Protein AF-0000000085051363 (afdb_homodimer)

pLDDT: mean 81.23, std 21.58, range [27.39, 98.44]

Sequence (270 aa):
MELPMKCKVQLIGRLGADPEITTLPNSAQVANLSVATEEYWKDKQGQAQRRTTWHRVKFWSEGTIGFIQRNMAKGQLVEIEGAFRYEEYTDREGVKNKVPVINGTNIMPLSFNDGQPSEQGASGGAGNDHDDIPFMELPMKCKVQLIGRLGADPEITTLPNSAQVANLSVATEEYWKDKQGQAQRRTTWHRVKFWSEGTIGFIQRNMAKGQLVEIEGAFRYEEYTDREGVKNKVPVINGTNIMPLSFNDGQPSEQGASGGAGNDHDDIPF

Structure (mmCIF, N/CA/C/O backbone):
data_AF-0000000085051363-model_v1
#
loop_
_entity.id
_entity.type
_entity.pdbx_description
1 polymer 'Single-stranded DNA-binding protein'
#
loop_
_atom_site.group_PDB
_atom_site.id
_atom_site.type_symbol
_atom_site.label_atom_id
_atom_site.label_alt_id
_atom_site.label_comp_id
_atom_site.label_asym_id
_atom_site.label_entity_id
_atom_site.label_seq_id
_atom_site.pdbx_PDB_ins_code
_atom_site.Cartn_x
_atom_site.Cartn_y
_atom_site.Cartn_z
_atom_site.occupancy
_atom_site.B_iso_or_equiv
_atom_site.auth_seq_id
_atom_site.auth_comp_id
_atom_site.auth_asym_id
_atom_site.auth_atom_id
_atom_site.pdbx_PDB_model_num
ATOM 1 N N . MET A 1 1 ? 13.57 -1.882 -23.875 1 44.91 1 MET A N 1
ATOM 2 C CA . MET A 1 1 ? 13.672 -1.06 -22.672 1 44.91 1 MET A CA 1
ATOM 3 C C . MET A 1 1 ? 12.773 -1.597 -21.562 1 44.91 1 MET A C 1
ATOM 5 O O . MET A 1 1 ? 11.625 -1.969 -21.812 1 44.91 1 MET A O 1
ATOM 9 N N . GLU A 1 2 ? 13.32 -2.305 -20.516 1 54.22 2 GLU A N 1
ATOM 10 C CA . GLU A 1 2 ? 12.57 -3.027 -19.484 1 54.22 2 GLU A CA 1
ATOM 11 C C . GLU A 1 2 ? 11.648 -2.088 -18.719 1 54.22 2 GLU A C 1
ATOM 13 O O . GLU A 1 2 ? 11.977 -0.917 -18.516 1 54.22 2 GLU A O 1
ATOM 18 N N . LEU A 1 3 ? 10.438 -2.236 -18.844 1 61.56 3 LEU A N 1
ATOM 19 C CA . LEU A 1 3 ? 9.477 -1.456 -18.078 1 61.56 3 LEU A CA 1
ATOM 20 C C . LEU A 1 3 ? 9.891 -1.381 -16.609 1 61.56 3 LEU A C 1
ATOM 22 O O . LEU A 1 3 ? 10.211 -2.402 -15.992 1 61.56 3 LEU A O 1
ATOM 26 N N . PRO A 1 4 ? 10.141 -0.146 -16.141 1 74.81 4 PRO A N 1
ATOM 27 C CA . PRO A 1 4 ? 10.648 -0.034 -14.773 1 74.81 4 PRO A CA 1
ATOM 28 C C . PRO A 1 4 ? 9.664 -0.568 -13.734 1 74.81 4 PRO A C 1
ATOM 30 O O . PRO A 1 4 ? 8.445 -0.475 -13.93 1 74.81 4 PRO A O 1
ATOM 33 N N . MET A 1 5 ? 10.102 -1.427 -12.734 1 82.56 5 MET A N 1
ATOM 34 C CA . MET A 1 5 ? 9.328 -1.849 -11.57 1 82.56 5 MET A CA 1
ATOM 35 C C . MET A 1 5 ? 8.859 -0.643 -10.758 1 82.56 5 MET A C 1
ATOM 37 O O . MET A 1 5 ? 9.609 0.324 -10.594 1 82.56 5 MET A O 1
ATOM 41 N N . LYS A 1 6 ? 7.535 -0.732 -10.453 1 90.69 6 LYS A N 1
ATOM 42 C CA . LYS A 1 6 ? 7.012 0.422 -9.727 1 90.69 6 LYS A CA 1
ATOM 43 C C . LYS A 1 6 ? 5.922 0.006 -8.742 1 90.69 6 LYS A C 1
ATOM 45 O O . LYS A 1 6 ? 5.273 -1.024 -8.93 1 90.69 6 LYS A O 1
ATOM 50 N N . CYS A 1 7 ? 5.809 0.801 -7.711 1 93.69 7 CYS A N 1
ATOM 51 C CA . CYS A 1 7 ? 4.707 0.769 -6.754 1 93.69 7 CYS A CA 1
ATOM 52 C C . CYS A 1 7 ? 4.027 2.131 -6.656 1 93.69 7 CYS A C 1
ATOM 54 O O . CYS A 1 7 ? 4.668 3.123 -6.309 1 93.69 7 CYS A O 1
ATOM 56 N N . LYS A 1 8 ? 2.768 2.115 -7 1 95.44 8 LYS A N 1
ATOM 57 C CA . LYS A 1 8 ? 1.975 3.336 -6.883 1 95.44 8 LYS A CA 1
ATOM 58 C C . LYS A 1 8 ? 0.766 3.123 -5.977 1 95.44 8 LYS A C 1
ATOM 60 O O . LYS A 1 8 ? 0.044 2.133 -6.121 1 95.44 8 LYS A O 1
ATOM 65 N N . VAL A 1 9 ? 0.621 4.051 -5.055 1 96.5 9 VAL A N 1
ATOM 66 C CA . VAL A 1 9 ? -0.522 4.023 -4.148 1 96.5 9 VAL A CA 1
ATOM 67 C C . VAL A 1 9 ? -1.337 5.309 -4.309 1 96.5 9 VAL A C 1
ATOM 69 O O . VAL A 1 9 ? -0.773 6.402 -4.395 1 96.5 9 VAL A O 1
ATOM 72 N N . GLN A 1 10 ? -2.617 5.148 -4.34 1 97 10 GLN A N 1
ATOM 73 C CA . GLN A 1 10 ? -3.559 6.266 -4.348 1 97 10 GLN A CA 1
ATOM 74 C C . GLN A 1 10 ? -4.602 6.113 -3.242 1 97 10 GLN A C 1
ATOM 76 O O . GLN A 1 10 ? -5.289 5.094 -3.17 1 97 10 GLN A O 1
ATOM 81 N N . LEU A 1 11 ? -4.699 7.176 -2.482 1 97 11 LEU A N 1
ATOM 82 C CA . LEU A 1 11 ? -5.668 7.16 -1.39 1 97 11 LEU A CA 1
ATOM 83 C C . LEU A 1 11 ? -6.66 8.312 -1.526 1 97 11 LEU A C 1
ATOM 85 O O . LEU A 1 11 ? -6.281 9.422 -1.911 1 97 11 LEU A O 1
ATOM 89 N N . ILE A 1 12 ? -7.828 8.008 -1.263 1 96.56 12 ILE A N 1
ATOM 90 C CA . ILE A 1 12 ? -8.812 9 -0.847 1 96.56 12 ILE A CA 1
ATOM 91 C C . ILE A 1 12 ? -9.344 8.648 0.54 1 96.56 12 ILE A C 1
ATOM 93 O O . ILE A 1 12 ? -9.984 7.605 0.722 1 96.56 12 ILE A O 1
ATOM 97 N N . GLY A 1 13 ? -9.016 9.492 1.454 1 96.94 13 GLY A N 1
ATOM 98 C CA . GLY A 1 13 ? -9.375 9.188 2.832 1 96.94 13 GLY A CA 1
ATOM 99 C C . GLY A 1 13 ? -9.398 10.414 3.725 1 96.94 13 GLY A C 1
ATOM 100 O O . GLY A 1 13 ? -9.18 11.539 3.256 1 96.94 13 GLY A O 1
ATOM 101 N N . ARG A 1 14 ? -9.695 10.219 4.965 1 95.88 14 ARG A N 1
ATOM 102 C CA . ARG A 1 14 ? -9.797 11.312 5.922 1 95.88 14 ARG A CA 1
ATOM 103 C C . ARG A 1 14 ? -8.633 11.281 6.914 1 95.88 14 ARG A C 1
ATOM 105 O O . ARG A 1 14 ? -8.234 10.211 7.371 1 95.88 14 ARG A O 1
ATOM 112 N N . LEU A 1 15 ? -8.25 12.477 7.234 1 97.44 15 LEU A N 1
ATOM 113 C CA . LEU A 1 15 ? -7.246 12.586 8.289 1 97.44 15 LEU A CA 1
ATOM 114 C C . LEU A 1 15 ? -7.855 12.266 9.648 1 97.44 15 LEU A C 1
ATOM 116 O O . LEU A 1 15 ? -8.812 12.922 10.07 1 97.44 15 LEU A O 1
ATOM 120 N N . GLY A 1 16 ? -7.312 11.297 10.344 1 97.5 16 GLY A N 1
ATOM 121 C CA . GLY A 1 16 ? -7.82 10.898 11.641 1 97.5 16 GLY A CA 1
ATOM 122 C C . GLY A 1 16 ? -7.355 11.805 12.766 1 97.5 16 GLY A C 1
ATOM 123 O O . GLY A 1 16 ? -7.918 11.781 13.867 1 97.5 16 GLY A O 1
ATOM 124 N N . ALA A 1 17 ? -6.316 12.547 12.508 1 97.88 17 ALA A N 1
ATOM 125 C CA . ALA A 1 17 ? -5.727 13.508 13.438 1 97.88 17 ALA A CA 1
ATOM 126 C C . ALA A 1 17 ? -5.027 14.633 12.688 1 97.88 17 ALA A C 1
ATOM 128 O O . ALA A 1 17 ? -4.867 14.57 11.461 1 97.88 17 ALA A O 1
ATOM 129 N N . ASP A 1 18 ? -4.746 15.617 13.445 1 98.12 18 ASP A N 1
ATOM 130 C CA . ASP A 1 18 ? -3.9 16.641 12.852 1 98.12 18 ASP A CA 1
ATOM 131 C C . ASP A 1 18 ? -2.541 16.078 12.453 1 98.12 18 ASP A C 1
ATOM 133 O O . ASP A 1 18 ? -1.979 15.242 13.164 1 98.12 18 ASP A O 1
ATOM 137 N N . PRO A 1 19 ? -2 16.594 11.352 1 98.19 19 PRO A N 1
ATOM 138 C CA . PRO A 1 19 ? -0.665 16.141 10.961 1 98.19 19 PRO A CA 1
ATOM 139 C C . PRO A 1 19 ? 0.393 16.438 12.023 1 98.19 19 PRO A C 1
ATOM 141 O O . PRO A 1 19 ? 0.348 17.484 12.672 1 98.19 19 PRO A O 1
ATOM 144 N N . GLU A 1 20 ? 1.277 15.531 12.133 1 98 20 GLU A N 1
ATOM 145 C CA . GLU A 1 20 ? 2.396 15.711 13.055 1 98 20 GLU A CA 1
ATOM 146 C C . GLU A 1 20 ? 3.699 15.953 12.297 1 98 20 GLU A C 1
ATOM 148 O O . GLU A 1 20 ? 4.121 15.117 11.492 1 98 20 GLU A O 1
ATOM 153 N N . ILE A 1 21 ? 4.277 17.062 12.617 1 97.12 21 ILE A N 1
ATOM 154 C CA . ILE A 1 21 ? 5.551 17.375 11.977 1 97.12 21 ILE A CA 1
ATOM 155 C C . ILE A 1 21 ? 6.695 17.062 12.938 1 97.12 21 ILE A C 1
ATOM 157 O O . ILE A 1 21 ? 6.73 17.594 14.055 1 97.12 21 ILE A O 1
ATOM 161 N N . THR A 1 22 ? 7.562 16.281 12.484 1 96.69 22 THR A N 1
ATOM 162 C CA . THR A 1 22 ? 8.727 15.93 13.281 1 96.69 22 THR A CA 1
ATOM 163 C C . THR A 1 22 ? 10.008 16.469 12.648 1 96.69 22 THR A C 1
ATOM 165 O O . THR A 1 22 ? 10.211 16.328 11.438 1 96.69 22 THR A O 1
ATOM 168 N N . THR A 1 23 ? 10.883 17.031 13.469 1 95.06 23 THR A N 1
ATOM 169 C CA . THR A 1 23 ? 12.203 17.469 13.023 1 95.06 23 THR A CA 1
ATOM 170 C C . THR A 1 23 ? 13.281 16.484 13.477 1 95.06 23 THR A C 1
ATOM 172 O O . THR A 1 23 ? 13.398 16.188 14.664 1 95.06 23 THR A O 1
ATOM 175 N N . LEU A 1 24 ? 14 16.047 12.492 1 92.5 24 LEU A N 1
ATOM 176 C CA . LEU A 1 24 ? 15.031 15.047 12.789 1 92.5 24 LEU A CA 1
ATOM 177 C C . LEU A 1 24 ? 16.344 15.727 13.195 1 92.5 24 LEU A C 1
ATOM 179 O O . LEU A 1 24 ? 16.5 16.938 12.984 1 92.5 24 LEU A O 1
ATOM 183 N N . PRO A 1 25 ? 17.25 14.93 13.812 1 90.44 25 PRO A N 1
ATOM 184 C CA . PRO A 1 25 ? 18.516 15.508 14.273 1 90.44 25 PRO A CA 1
ATOM 185 C C . PRO A 1 25 ? 19.312 16.172 13.141 1 90.44 25 PRO A C 1
ATOM 187 O O . PRO A 1 25 ? 20.016 17.156 13.375 1 90.44 25 PRO A O 1
ATOM 190 N N . ASN A 1 26 ? 19.156 15.68 11.953 1 90.31 26 ASN A N 1
ATOM 191 C CA . ASN A 1 26 ? 19.859 16.266 10.82 1 90.31 26 ASN A CA 1
ATOM 192 C C . ASN A 1 26 ? 19.109 17.469 10.266 1 90.31 26 ASN A C 1
ATOM 194 O O . ASN A 1 26 ? 19.344 17.891 9.133 1 90.31 26 ASN A O 1
ATOM 198 N N . SER A 1 27 ? 18.078 17.859 10.906 1 90.44 27 SER A N 1
ATOM 199 C CA . SER A 1 27 ? 17.281 19.047 10.609 1 90.44 27 SER A CA 1
ATOM 200 C C . SER A 1 27 ? 16.219 18.766 9.547 1 90.44 27 SER A C 1
ATOM 202 O O . SER A 1 27 ? 15.398 19.625 9.234 1 90.44 27 SER A O 1
ATOM 204 N N . ALA A 1 28 ? 16.25 17.609 9.023 1 92.31 28 ALA A N 1
ATOM 205 C CA . ALA A 1 28 ? 15.188 17.234 8.086 1 92.31 28 ALA A CA 1
ATOM 206 C C . ALA A 1 28 ? 13.852 17.078 8.805 1 92.31 28 ALA A C 1
ATOM 208 O O . ALA A 1 28 ? 13.812 16.719 9.984 1 92.31 28 ALA A O 1
ATOM 209 N N . GLN A 1 29 ? 12.828 17.484 8.047 1 96.38 29 GLN A N 1
ATOM 210 C CA . GLN A 1 29 ? 11.492 17.359 8.617 1 96.38 29 GLN A CA 1
ATOM 211 C C . GLN A 1 29 ? 10.703 16.25 7.918 1 96.38 29 GLN A C 1
ATOM 213 O O . GLN A 1 29 ? 10.969 15.938 6.754 1 96.38 29 GLN A O 1
ATOM 218 N N . VAL A 1 30 ? 9.812 15.641 8.648 1 96.94 30 VAL A N 1
ATOM 219 C CA . VAL A 1 30 ? 8.875 14.656 8.109 1 96.94 30 VAL A CA 1
ATOM 220 C C . VAL A 1 30 ? 7.469 14.938 8.633 1 96.94 30 VAL A C 1
ATOM 222 O O . VAL A 1 30 ? 7.289 15.219 9.82 1 96.94 30 VAL A O 1
ATOM 225 N N . ALA A 1 31 ? 6.516 14.945 7.711 1 98.38 31 ALA A N 1
ATOM 226 C CA . ALA A 1 31 ? 5.113 15.008 8.117 1 98.38 31 ALA A CA 1
ATOM 227 C C . ALA A 1 31 ? 4.52 13.602 8.227 1 98.38 31 ALA A C 1
ATOM 229 O O . ALA A 1 31 ? 4.602 12.805 7.289 1 98.38 31 ALA A O 1
ATOM 230 N N . ASN A 1 32 ? 3.982 13.312 9.352 1 97.94 32 ASN A N 1
ATOM 231 C CA . ASN A 1 32 ? 3.301 12.047 9.602 1 97.94 32 ASN A CA 1
ATOM 232 C C . ASN A 1 32 ? 1.785 12.219 9.617 1 97.94 32 ASN A C 1
ATOM 234 O O . ASN A 1 32 ? 1.254 13.031 10.375 1 97.94 32 ASN A O 1
ATOM 238 N N . LEU A 1 33 ? 1.116 11.43 8.82 1 98 33 LEU A N 1
ATOM 239 C CA . LEU A 1 33 ? -0.339 11.484 8.727 1 98 33 LEU A CA 1
ATOM 240 C C . LEU A 1 33 ? -0.948 10.102 8.953 1 98 33 LEU A C 1
ATOM 242 O O . LEU A 1 33 ? -0.402 9.102 8.5 1 98 33 LEU A O 1
ATOM 246 N N . SER A 1 34 ? -2.016 10.086 9.664 1 97.62 34 SER A N 1
ATOM 247 C CA . SER A 1 34 ? -2.9 8.93 9.719 1 97.62 34 SER A CA 1
ATOM 248 C C . SER A 1 34 ? -4.137 9.133 8.852 1 97.62 34 SER A C 1
ATOM 250 O O . SER A 1 34 ? -4.918 10.055 9.078 1 97.62 34 SER A O 1
ATOM 252 N N . VAL A 1 35 ? -4.336 8.25 7.914 1 96.94 35 VAL A N 1
ATOM 253 C CA . VAL A 1 35 ? -5.406 8.43 6.938 1 96.94 35 VAL A CA 1
ATOM 254 C C . VAL A 1 35 ? -6.336 7.219 6.965 1 96.94 35 VAL A C 1
ATOM 256 O O . VAL A 1 35 ? -5.891 6.082 6.797 1 96.94 35 VAL A O 1
ATOM 259 N N . ALA A 1 36 ? -7.57 7.543 7.176 1 96.19 36 ALA A N 1
ATOM 260 C CA . ALA A 1 36 ? -8.578 6.484 7.164 1 96.19 36 ALA A CA 1
ATOM 261 C C . ALA A 1 36 ? -9.18 6.312 5.77 1 96.19 36 ALA A C 1
ATOM 263 O O . ALA A 1 36 ? -9.648 7.281 5.168 1 96.19 36 ALA A O 1
ATOM 264 N N . THR A 1 37 ? -9.133 5.152 5.242 1 95.06 37 THR A N 1
ATOM 265 C CA . THR A 1 37 ? -9.898 4.766 4.062 1 95.06 37 THR A CA 1
ATOM 266 C C . THR A 1 37 ? -10.93 3.699 4.41 1 95.06 37 THR A C 1
ATOM 268 O O . THR A 1 37 ? -10.883 3.107 5.488 1 95.06 37 THR A O 1
ATOM 271 N N . GLU A 1 38 ? -11.914 3.633 3.449 1 91.88 38 GLU A N 1
ATOM 272 C CA . GLU A 1 38 ? -12.977 2.666 3.705 1 91.88 38 GLU A CA 1
ATOM 273 C C . GLU A 1 38 ? -13.273 1.827 2.465 1 91.88 38 GLU A C 1
ATOM 275 O O . GLU A 1 38 ? -13.133 2.307 1.338 1 91.88 38 GLU A O 1
ATOM 280 N N . GLU A 1 39 ? -13.562 0.632 2.74 1 87 39 GLU A N 1
ATOM 281 C CA . GLU A 1 39 ? -14.055 -0.284 1.716 1 87 39 GLU A CA 1
ATOM 282 C C . GLU A 1 39 ? -15.445 -0.813 2.068 1 87 39 GLU A C 1
ATOM 284 O O . GLU A 1 39 ? -15.719 -1.13 3.229 1 87 39 GLU A O 1
ATOM 289 N N . TYR A 1 40 ? -16.297 -0.769 0.963 1 85.94 40 TYR A N 1
ATOM 290 C CA . TYR A 1 40 ? -17.656 -1.259 1.124 1 85.94 40 TYR A CA 1
ATOM 291 C C . TYR A 1 40 ? -17.922 -2.447 0.208 1 85.94 40 TYR A C 1
ATOM 293 O O . TYR A 1 40 ? -17.516 -2.449 -0.953 1 85.94 40 TYR A O 1
ATOM 301 N N . TRP A 1 41 ? -18.516 -3.512 0.866 1 82.25 41 TRP A N 1
ATOM 302 C CA . TRP A 1 41 ? -18.906 -4.641 0.031 1 82.25 41 TRP A CA 1
ATOM 303 C C . TRP A 1 41 ? -20.125 -5.355 0.625 1 82.25 41 TRP A C 1
ATOM 305 O O . TRP A 1 41 ? -20.562 -5.031 1.729 1 82.25 41 TRP A O 1
ATOM 315 N N . LYS A 1 42 ? -20.812 -6.152 -0.208 1 86.88 42 LYS A N 1
ATOM 316 C CA . LYS A 1 42 ? -21.906 -7.008 0.252 1 86.88 42 LYS A CA 1
ATOM 317 C C . LYS A 1 42 ? -21.406 -8.422 0.544 1 86.88 42 LYS A C 1
ATOM 319 O O . LYS A 1 42 ? -20.75 -9.039 -0.291 1 86.88 42 LYS A O 1
ATOM 324 N N . ASP A 1 43 ? -21.703 -8.836 1.723 1 82.62 43 ASP A N 1
ATOM 325 C CA . ASP A 1 43 ? -21.266 -10.18 2.07 1 82.62 43 ASP A CA 1
ATOM 326 C C . ASP A 1 43 ? -22.156 -11.234 1.416 1 82.62 43 ASP A C 1
ATOM 328 O O . ASP A 1 43 ? -23.031 -10.906 0.609 1 82.62 43 ASP A O 1
ATOM 332 N N . LYS A 1 44 ? -21.828 -12.547 1.607 1 78.19 44 LYS A N 1
ATOM 333 C CA . LYS A 1 44 ? -22.531 -13.656 0.973 1 78.19 44 LYS A CA 1
ATOM 334 C C . LYS A 1 44 ? -24.016 -13.625 1.292 1 78.19 44 LYS A C 1
ATOM 336 O O . LYS A 1 44 ? -24.844 -14.109 0.509 1 78.19 44 LYS A O 1
ATOM 341 N N . GLN A 1 45 ? -24.344 -13.055 2.373 1 89.62 45 GLN A N 1
ATOM 342 C CA . GLN A 1 45 ? -25.734 -12.984 2.801 1 89.62 45 GLN A CA 1
ATOM 343 C C . GLN A 1 45 ? -26.406 -11.711 2.285 1 89.62 45 GLN A C 1
ATOM 345 O O . GLN A 1 45 ? -27.562 -11.445 2.588 1 89.62 45 GLN A O 1
ATOM 350 N N . GLY A 1 46 ? -25.609 -10.945 1.578 1 88.5 46 GLY A N 1
ATOM 351 C CA . GLY A 1 46 ? -26.141 -9.734 0.98 1 88.5 46 GLY A CA 1
ATOM 352 C C . GLY A 1 46 ? -26.109 -8.539 1.914 1 88.5 46 GLY A C 1
ATOM 353 O O . GLY A 1 46 ? -26.656 -7.484 1.607 1 88.5 46 GLY A O 1
ATOM 354 N N . GLN A 1 47 ? -25.531 -8.727 3.039 1 90.75 47 GLN A N 1
ATOM 355 C CA . GLN A 1 47 ? -25.453 -7.637 4.008 1 90.75 47 GLN A CA 1
ATOM 356 C C . GLN A 1 47 ? -24.266 -6.719 3.709 1 90.75 47 GLN A C 1
ATOM 358 O O . GLN A 1 47 ? -23.172 -7.188 3.406 1 90.75 47 GLN A O 1
ATOM 363 N N . ALA A 1 48 ? -24.625 -5.469 3.854 1 89.75 48 ALA A N 1
ATOM 364 C CA . ALA A 1 48 ? -23.594 -4.461 3.621 1 89.75 48 ALA A CA 1
ATOM 365 C C . ALA A 1 48 ? -22.516 -4.516 4.707 1 89.75 48 ALA A C 1
ATOM 367 O O . ALA A 1 48 ? -22.844 -4.566 5.898 1 89.75 48 ALA A O 1
ATOM 368 N N . GLN A 1 49 ? -21.234 -4.684 4.234 1 90.25 49 GLN A N 1
ATOM 369 C CA . GLN A 1 49 ? -20.078 -4.676 5.137 1 90.25 49 GLN A CA 1
ATOM 370 C C . GLN A 1 49 ? -19.172 -3.49 4.852 1 90.25 49 GLN A C 1
ATOM 372 O O . GLN A 1 49 ? -19.125 -2.99 3.727 1 90.25 49 GLN A O 1
ATOM 377 N N . ARG A 1 50 ? -18.609 -3.033 5.992 1 87.75 50 ARG A N 1
ATOM 378 C CA . ARG A 1 50 ? -17.672 -1.929 5.867 1 87.75 50 ARG A CA 1
ATOM 379 C C . ARG A 1 50 ? -16.375 -2.213 6.641 1 87.75 50 ARG A C 1
ATOM 381 O O . ARG A 1 50 ? -16.422 -2.795 7.727 1 87.75 50 ARG A O 1
ATOM 388 N N . ARG A 1 51 ? -15.273 -1.769 6.023 1 88.56 51 ARG A N 1
ATOM 389 C CA . ARG A 1 51 ? -13.984 -1.883 6.703 1 88.56 51 ARG A CA 1
ATOM 390 C C . ARG A 1 51 ? -13.188 -0.587 6.59 1 88.56 51 ARG A C 1
ATOM 392 O O . ARG A 1 51 ? -13.023 -0.045 5.496 1 88.56 51 ARG A O 1
ATOM 399 N N . THR A 1 52 ? -12.773 -0.178 7.777 1 91.62 52 THR A N 1
ATOM 400 C CA . THR A 1 52 ? -11.883 0.977 7.812 1 91.62 52 THR A CA 1
ATOM 401 C C . THR A 1 52 ? -10.422 0.535 7.871 1 91.62 52 THR A C 1
ATOM 403 O O . THR A 1 52 ? -10.07 -0.37 8.633 1 91.62 52 THR A O 1
ATOM 406 N N . THR A 1 53 ? -9.656 1.098 7 1 91.94 53 THR A N 1
ATOM 407 C CA . THR A 1 53 ? -8.219 0.873 7.027 1 91.94 53 THR A CA 1
ATOM 408 C C . THR A 1 53 ? -7.473 2.166 7.352 1 91.94 53 THR A C 1
ATOM 410 O O . THR A 1 53 ? -7.75 3.213 6.762 1 91.94 53 THR A O 1
ATOM 413 N N . TRP A 1 54 ? -6.52 2.045 8.32 1 92.75 54 TRP A N 1
ATOM 414 C CA . TRP A 1 54 ? -5.699 3.193 8.695 1 92.75 54 TRP A CA 1
ATOM 415 C C . TRP A 1 54 ? -4.316 3.105 8.062 1 92.75 54 TRP A C 1
ATOM 417 O O . TRP A 1 54 ? -3.609 2.111 8.234 1 92.75 54 TRP A O 1
ATOM 427 N N . HIS A 1 55 ? -3.996 4.145 7.383 1 94.81 55 HIS A N 1
ATOM 428 C CA . HIS A 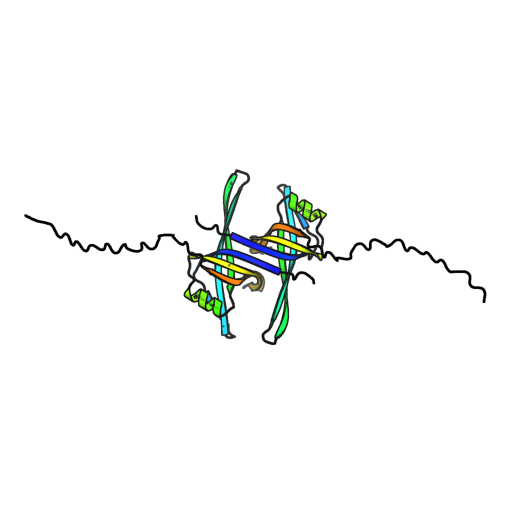1 55 ? -2.711 4.207 6.695 1 94.81 55 HIS A CA 1
ATOM 429 C C . HIS A 1 55 ? -1.778 5.211 7.363 1 94.81 55 HIS A C 1
ATOM 431 O O . HIS A 1 55 ? -2.176 6.348 7.637 1 94.81 55 HIS A O 1
ATOM 437 N N . ARG A 1 56 ? -0.567 4.773 7.559 1 94.62 56 ARG A N 1
ATOM 438 C CA . ARG A 1 56 ? 0.5 5.695 7.934 1 94.62 56 ARG A CA 1
ATOM 439 C C . ARG A 1 56 ? 1.148 6.316 6.703 1 94.62 56 ARG A C 1
ATOM 441 O O . ARG A 1 56 ? 1.713 5.605 5.867 1 94.62 56 ARG A O 1
ATOM 448 N N . VAL A 1 57 ? 1.078 7.578 6.605 1 97.12 57 VAL A N 1
ATOM 449 C CA . VAL A 1 57 ? 1.612 8.266 5.434 1 97.12 57 VAL A CA 1
ATOM 450 C C . VAL A 1 57 ? 2.668 9.281 5.867 1 97.12 57 VAL A C 1
ATOM 452 O O . VAL A 1 57 ? 2.463 10.031 6.828 1 97.12 57 VAL A O 1
ATOM 455 N N . LYS A 1 58 ? 3.736 9.344 5.09 1 97.19 58 LYS A N 1
ATOM 456 C CA . LYS A 1 58 ? 4.812 10.289 5.379 1 97.19 58 LYS A CA 1
ATOM 457 C C . LYS A 1 58 ? 5.102 11.18 4.176 1 97.19 58 LYS A C 1
ATOM 459 O O . LYS A 1 58 ? 5.094 10.719 3.035 1 97.19 58 LYS A O 1
ATOM 464 N N . PHE A 1 59 ? 5.375 12.367 4.457 1 97.56 59 PHE A N 1
ATOM 465 C CA . PHE A 1 59 ? 5.879 13.312 3.463 1 97.56 59 PHE A CA 1
ATOM 466 C C . PHE A 1 59 ? 7.215 13.898 3.9 1 97.56 59 PHE A C 1
ATOM 468 O O . PHE A 1 59 ? 7.367 14.328 5.047 1 97.56 59 PHE A O 1
ATOM 475 N N . TRP A 1 60 ? 8.117 14.023 2.91 1 95.25 60 TRP A N 1
ATOM 476 C CA . TRP A 1 60 ? 9.477 14.438 3.24 1 95.25 60 TRP A CA 1
ATOM 477 C C . TRP A 1 60 ? 9.828 15.75 2.549 1 95.25 60 TRP A C 1
ATOM 479 O O . TRP A 1 60 ? 10.828 16.391 2.895 1 95.25 60 TRP A O 1
ATOM 489 N N . SER A 1 61 ? 9.062 16.141 1.572 1 95.19 61 SER A N 1
ATOM 490 C CA . SER A 1 61 ? 9.32 17.359 0.83 1 95.19 61 SER A CA 1
ATOM 491 C C . SER A 1 61 ? 8.992 18.594 1.67 1 95.19 61 SER A C 1
ATOM 493 O O . SER A 1 61 ? 7.863 18.75 2.143 1 95.19 61 SER A O 1
ATOM 495 N N . GLU A 1 62 ? 9.953 19.469 1.681 1 95.12 62 GLU A N 1
ATOM 496 C CA . GLU A 1 62 ? 9.773 20.656 2.504 1 95.12 62 GLU A CA 1
ATOM 497 C C . GLU A 1 62 ? 8.562 21.469 2.045 1 95.12 62 GLU A C 1
ATOM 499 O O . GLU A 1 62 ? 7.77 21.938 2.869 1 95.12 62 GLU A O 1
ATOM 504 N N . GLY A 1 63 ? 8.477 21.625 0.799 1 96.31 63 GLY A N 1
ATOM 505 C CA . GLY A 1 63 ? 7.344 22.359 0.259 1 96.31 63 GLY A CA 1
ATOM 506 C C . GLY A 1 63 ? 6.012 21.719 0.597 1 96.31 63 GLY A C 1
ATOM 507 O O . GLY A 1 63 ? 5.066 22.406 0.984 1 96.31 63 GLY A O 1
ATOM 508 N N . THR A 1 64 ? 5.969 20.422 0.492 1 97.62 64 THR A N 1
ATOM 509 C CA . THR A 1 64 ? 4.73 19.719 0.783 1 97.62 64 THR A CA 1
ATOM 510 C C . THR A 1 64 ? 4.414 19.766 2.273 1 97.62 64 THR A C 1
ATOM 512 O O . THR A 1 64 ? 3.252 19.906 2.662 1 97.62 64 THR A O 1
ATOM 515 N N . ILE A 1 65 ? 5.426 19.625 3.039 1 97.62 65 ILE A N 1
ATOM 516 C CA . ILE A 1 65 ? 5.246 19.688 4.484 1 97.62 65 ILE A CA 1
ATOM 517 C C . ILE A 1 65 ? 4.652 21.047 4.875 1 97.62 65 ILE A C 1
ATOM 519 O O . ILE A 1 65 ? 3.719 21.109 5.68 1 97.62 65 ILE A O 1
ATOM 523 N N . GLY A 1 66 ? 5.23 22.141 4.348 1 97.25 66 GLY A N 1
ATOM 524 C CA . GLY A 1 66 ? 4.668 23.453 4.594 1 97.25 66 GLY A CA 1
ATOM 525 C C . GLY A 1 66 ? 3.209 23.562 4.199 1 97.25 66 GLY A C 1
ATOM 526 O O . GLY A 1 66 ? 2.398 24.125 4.941 1 97.25 66 GLY A O 1
ATOM 527 N N . PHE A 1 67 ? 2.924 23.047 3.025 1 97.56 67 PHE A N 1
ATOM 528 C CA . PHE A 1 67 ? 1.551 23.047 2.535 1 97.56 67 PHE A CA 1
ATOM 529 C C . PHE A 1 67 ? 0.636 22.297 3.492 1 97.56 67 PHE A C 1
ATOM 531 O O . PHE A 1 67 ? -0.451 22.766 3.826 1 97.56 67 PHE A O 1
ATOM 538 N N . ILE A 1 68 ? 1.035 21.141 3.965 1 97.62 68 ILE A N 1
ATOM 539 C CA . ILE A 1 68 ? 0.266 20.297 4.875 1 97.62 68 ILE A CA 1
ATOM 540 C C . ILE A 1 68 ? 0.017 21.047 6.184 1 97.62 68 ILE A C 1
ATOM 542 O O . ILE A 1 68 ? -1.108 21.062 6.688 1 97.62 68 ILE A O 1
ATOM 546 N N . GLN A 1 69 ? 1.016 21.672 6.645 1 96.19 69 GLN A N 1
ATOM 547 C CA . GLN A 1 69 ? 0.929 22.391 7.91 1 96.19 69 GLN A CA 1
ATOM 548 C C . GLN A 1 69 ? -0.093 23.516 7.84 1 96.19 69 GLN A C 1
ATOM 550 O O . GLN A 1 69 ? -0.83 23.75 8.797 1 96.19 69 GLN A O 1
ATOM 555 N N . ARG A 1 70 ? -0.193 24.062 6.734 1 96.12 70 ARG A N 1
ATOM 556 C CA . ARG A 1 70 ? -1.021 25.25 6.594 1 96.12 70 ARG A CA 1
ATOM 557 C C . ARG A 1 70 ? -2.451 24.875 6.211 1 96.12 70 ARG A C 1
ATOM 559 O O . ARG A 1 70 ? -3.391 25.625 6.516 1 96.12 70 ARG A O 1
ATOM 566 N N . ASN A 1 71 ? -2.588 23.75 5.562 1 95.62 71 ASN A N 1
ATOM 567 C CA . ASN A 1 71 ? -3.855 23.562 4.863 1 95.62 71 ASN A CA 1
ATOM 568 C C . ASN A 1 71 ? -4.574 22.297 5.336 1 95.62 71 ASN A C 1
ATOM 570 O O . ASN A 1 71 ? -5.719 22.047 4.949 1 95.62 71 ASN A O 1
ATOM 574 N N . MET A 1 72 ? -3.906 21.484 6.168 1 95.62 72 MET A N 1
ATOM 575 C CA . MET A 1 72 ? -4.5 20.203 6.504 1 95.62 72 MET A CA 1
ATOM 576 C C . MET A 1 72 ? -4.777 20.109 8 1 95.62 72 MET A C 1
ATOM 578 O O . MET A 1 72 ? -3.967 20.547 8.82 1 95.62 72 MET A O 1
ATOM 582 N N . ALA A 1 73 ? -5.961 19.484 8.273 1 96.44 73 ALA A N 1
ATOM 583 C CA . ALA A 1 73 ? -6.355 19.281 9.664 1 96.44 73 ALA A CA 1
ATOM 584 C C . ALA A 1 73 ? -7.176 18 9.82 1 96.44 73 ALA A C 1
ATOM 586 O O . ALA A 1 73 ? -7.672 17.453 8.828 1 96.44 73 ALA A O 1
ATOM 587 N N . LYS A 1 74 ? -7.293 17.625 11.062 1 96.88 74 LYS A N 1
ATOM 588 C CA . LYS A 1 74 ? -8.109 16.453 11.383 1 96.88 74 LYS A CA 1
ATOM 589 C C . LYS A 1 74 ? -9.477 16.531 10.711 1 96.88 74 LYS A C 1
ATOM 591 O O . LYS A 1 74 ? -10.102 17.594 10.695 1 96.88 74 LYS A O 1
ATOM 596 N N . GLY A 1 75 ? -9.898 15.359 10.211 1 95.19 75 GLY A N 1
ATOM 597 C CA . GLY A 1 75 ? -11.242 15.266 9.664 1 95.19 75 GLY A CA 1
ATOM 598 C C . GLY A 1 75 ? -11.312 15.609 8.188 1 95.19 75 GLY A C 1
ATOM 599 O O . GLY A 1 75 ? -12.305 15.297 7.523 1 95.19 75 GLY A O 1
ATOM 600 N N . GLN A 1 76 ? -10.336 16.188 7.652 1 93.94 76 GLN A N 1
ATOM 601 C CA . GLN A 1 76 ? -10.336 16.625 6.262 1 93.94 76 GLN A CA 1
ATOM 602 C C . GLN A 1 76 ? -10.211 15.445 5.309 1 93.94 76 GLN A C 1
ATOM 604 O O . GLN A 1 76 ? -9.438 14.516 5.559 1 93.94 76 GLN A O 1
ATOM 609 N N . LEU A 1 77 ? -11.055 15.539 4.238 1 95.25 77 LEU A N 1
ATOM 610 C CA . LEU A 1 77 ? -10.922 14.57 3.152 1 95.25 77 LEU A CA 1
ATOM 611 C C . LEU A 1 77 ? -9.766 14.938 2.234 1 95.25 77 LEU A C 1
ATOM 613 O O . LEU A 1 77 ? -9.672 16.078 1.778 1 95.25 77 LEU A O 1
ATOM 617 N N . VAL A 1 78 ? -8.898 13.953 1.938 1 97 78 VAL A N 1
ATOM 618 C CA . VAL A 1 78 ? -7.711 14.258 1.143 1 97 78 VAL A CA 1
ATOM 619 C C . VAL A 1 78 ? -7.512 13.172 0.084 1 97 78 VAL A C 1
ATOM 621 O O . VAL A 1 78 ? -8.016 12.055 0.224 1 97 78 VAL A O 1
ATOM 624 N N . GLU A 1 79 ? -6.883 13.555 -0.929 1 97.19 79 GLU A N 1
ATOM 625 C CA . GLU A 1 79 ? -6.328 12.641 -1.926 1 97.19 79 GLU A CA 1
ATOM 626 C C . GLU A 1 79 ? -4.805 12.586 -1.838 1 97.19 79 GLU A C 1
ATOM 628 O O . GLU A 1 79 ? -4.141 13.625 -1.806 1 97.19 79 GLU A O 1
ATOM 633 N N . ILE A 1 80 ? -4.238 11.359 -1.83 1 97.88 80 ILE A N 1
ATOM 634 C CA . ILE A 1 80 ? -2.799 11.18 -1.672 1 97.88 80 ILE A CA 1
ATOM 635 C C . ILE A 1 80 ? -2.275 10.227 -2.74 1 97.88 80 ILE A C 1
ATOM 637 O O . ILE A 1 80 ? -2.92 9.219 -3.051 1 97.88 80 ILE A O 1
ATOM 641 N N . GLU A 1 81 ? -1.184 10.555 -3.273 1 97.69 81 GLU A N 1
ATOM 642 C CA . GLU A 1 81 ? -0.387 9.656 -4.098 1 97.69 81 GLU A CA 1
ATOM 643 C C . GLU A 1 81 ? 0.974 9.383 -3.463 1 97.69 81 GLU A C 1
ATOM 645 O O . GLU A 1 81 ? 1.571 10.273 -2.857 1 97.69 81 GLU A O 1
ATOM 650 N N . GLY A 1 82 ? 1.463 8.18 -3.693 1 96.44 82 GLY A N 1
ATOM 651 C CA . GLY A 1 82 ? 2.777 7.828 -3.18 1 96.44 82 GLY A CA 1
ATOM 652 C C . GLY A 1 82 ? 3.17 6.395 -3.486 1 96.44 82 GLY A C 1
ATOM 653 O O . GLY A 1 82 ? 2.768 5.84 -4.512 1 96.44 82 GLY A O 1
ATOM 654 N N . ALA A 1 83 ? 4.066 5.934 -2.611 1 93.56 83 ALA A N 1
ATOM 655 C CA . ALA A 1 83 ? 4.547 4.562 -2.754 1 93.56 83 ALA A CA 1
ATOM 656 C C . ALA A 1 83 ? 4.688 3.883 -1.395 1 93.56 83 ALA A C 1
ATOM 658 O O . ALA A 1 83 ? 4.973 4.543 -0.392 1 93.56 83 ALA A O 1
ATOM 659 N N . PHE A 1 84 ? 4.434 2.609 -1.444 1 89.06 84 PHE A N 1
ATOM 660 C CA . PHE A 1 84 ? 4.535 1.815 -0.226 1 89.06 84 PHE A CA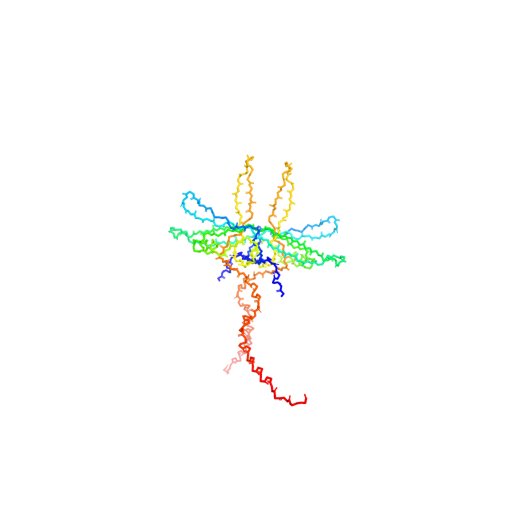 1
ATOM 661 C C . PHE A 1 84 ? 5.996 1.526 0.112 1 89.06 84 PHE A C 1
ATOM 663 O O . PHE A 1 84 ? 6.797 1.226 -0.776 1 89.06 84 PHE A O 1
ATOM 670 N N . ARG A 1 85 ? 6.297 1.675 1.377 1 86.06 85 ARG A N 1
ATOM 671 C CA . ARG A 1 85 ? 7.609 1.334 1.916 1 86.06 85 ARG A CA 1
ATOM 672 C C . ARG A 1 85 ? 7.484 0.653 3.275 1 86.06 85 ARG A C 1
ATOM 674 O O . ARG A 1 85 ? 6.469 0.802 3.957 1 86.06 85 ARG A O 1
ATOM 681 N N . TYR A 1 86 ? 8.469 -0.133 3.512 1 82.75 86 TYR A N 1
ATOM 682 C CA . TYR A 1 86 ? 8.516 -0.765 4.828 1 82.75 86 TYR A CA 1
ATOM 683 C C . TYR A 1 86 ? 9.641 -0.186 5.672 1 82.75 86 TYR A C 1
ATOM 685 O O . TYR A 1 86 ? 10.797 -0.159 5.242 1 82.75 86 TYR A O 1
ATOM 693 N N . GLU A 1 87 ? 9.289 0.368 6.773 1 81.81 87 GLU A N 1
ATOM 694 C CA . GLU A 1 87 ? 10.281 0.907 7.703 1 81.81 87 GLU A CA 1
ATOM 695 C C . GLU A 1 87 ? 10.531 -0.057 8.859 1 81.81 87 GLU A C 1
ATOM 697 O O . GLU A 1 87 ? 9.602 -0.685 9.367 1 81.81 87 GLU A O 1
ATOM 702 N N . GLU A 1 88 ? 11.82 -0.212 9.125 1 78.5 88 GLU A N 1
ATOM 703 C CA . GLU A 1 88 ? 12.195 -1.126 10.203 1 78.5 88 GLU A CA 1
ATOM 704 C C . GLU A 1 88 ? 12.375 -0.382 11.516 1 78.5 88 GLU A C 1
ATOM 706 O O . GLU A 1 88 ? 12.859 0.752 11.539 1 78.5 88 GLU A O 1
ATOM 711 N N . TYR A 1 89 ? 11.773 -0.994 12.586 1 75.31 89 TYR A N 1
ATOM 712 C CA . TYR A 1 89 ? 12.055 -0.441 13.906 1 75.31 89 TYR A CA 1
ATOM 713 C C . TYR A 1 89 ? 12.211 -1.549 14.938 1 75.31 89 TYR A C 1
ATOM 715 O O . TYR A 1 89 ? 11.766 -2.676 14.727 1 75.31 89 TYR A O 1
ATOM 723 N N . THR A 1 90 ? 13.102 -1.321 15.859 1 76.31 90 THR A N 1
ATOM 724 C CA . THR 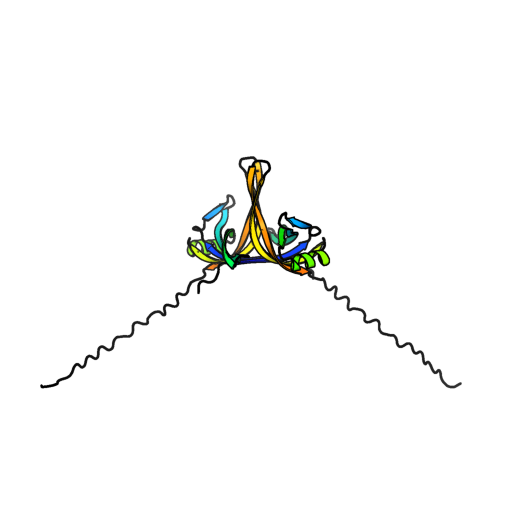A 1 90 ? 13.328 -2.258 16.953 1 76.31 90 THR A CA 1
ATOM 725 C C . THR A 1 90 ? 12.492 -1.874 18.172 1 76.31 90 THR A C 1
ATOM 727 O O . THR A 1 90 ? 12.57 -0.74 18.656 1 76.31 90 THR A O 1
ATOM 730 N N . ASP A 1 91 ? 11.695 -2.943 18.594 1 72.81 91 ASP A N 1
ATOM 731 C CA . ASP A 1 91 ? 10.836 -2.631 19.734 1 72.81 91 ASP A CA 1
ATOM 732 C C . ASP A 1 91 ? 11.602 -2.742 21.047 1 72.81 91 ASP A C 1
ATOM 734 O O . ASP A 1 91 ? 12.82 -2.963 21.047 1 72.81 91 ASP A O 1
ATOM 738 N N . ARG A 1 92 ? 10.883 -2.316 22.125 1 74.31 92 ARG A N 1
ATOM 739 C CA . ARG A 1 92 ? 11.492 -2.252 23.453 1 74.31 92 ARG A CA 1
ATOM 740 C C . ARG A 1 92 ? 12.078 -3.604 23.844 1 74.31 92 ARG A C 1
ATOM 742 O O . ARG A 1 92 ? 13.008 -3.666 24.641 1 74.31 92 ARG A O 1
ATOM 749 N N . GLU A 1 93 ? 11.641 -4.562 23.219 1 77.25 93 GLU A N 1
ATOM 750 C CA . GLU A 1 93 ? 12.102 -5.914 23.531 1 77.25 93 GLU A CA 1
ATOM 751 C C . GLU A 1 93 ? 13.211 -6.355 22.578 1 77.25 93 GLU A C 1
ATOM 753 O O . GLU A 1 93 ? 13.648 -7.504 22.625 1 77.25 93 GLU A O 1
ATOM 758 N N . GLY A 1 94 ? 13.547 -5.5 21.719 1 76.75 94 GLY A N 1
ATOM 759 C CA . GLY A 1 94 ? 14.641 -5.801 20.812 1 76.75 94 GLY A CA 1
ATOM 760 C C . GLY A 1 94 ? 14.188 -6.512 19.547 1 76.75 94 GLY A C 1
ATOM 761 O O . GLY A 1 94 ? 15.008 -7.004 18.781 1 76.75 94 GLY A O 1
ATOM 762 N N . VAL A 1 95 ? 12.93 -6.559 19.547 1 72.56 95 VAL A N 1
ATOM 763 C CA . VAL A 1 95 ? 12.406 -7.273 18.391 1 72.56 95 VAL A CA 1
ATOM 764 C C . VAL A 1 95 ? 12.289 -6.316 17.203 1 72.56 95 VAL A C 1
ATOM 766 O O . VAL A 1 95 ? 11.727 -5.223 17.328 1 72.56 95 VAL A O 1
ATOM 769 N N . LYS A 1 96 ? 12.883 -6.758 16.094 1 75.38 96 LYS A N 1
ATOM 770 C CA . LYS A 1 96 ? 12.805 -5.969 14.867 1 75.38 96 LYS A CA 1
ATOM 771 C C . LYS A 1 96 ? 11.453 -6.133 14.188 1 75.38 96 LYS A C 1
ATOM 773 O O . LYS A 1 96 ? 11.008 -7.258 13.945 1 75.38 96 LYS A O 1
ATOM 778 N N . ASN A 1 97 ? 10.805 -4.828 14.117 1 71.94 97 ASN A N 1
ATOM 779 C CA . ASN A 1 97 ? 9.508 -4.836 13.445 1 71.94 97 ASN A CA 1
ATOM 780 C C . ASN A 1 97 ? 9.547 -4.039 12.141 1 71.94 97 ASN A C 1
ATOM 782 O O . ASN A 1 97 ? 10.367 -3.131 11.992 1 71.94 97 ASN A O 1
ATOM 786 N N . LYS A 1 98 ? 8.812 -4.594 11.172 1 74.5 98 LYS A N 1
ATOM 787 C CA . LYS A 1 98 ? 8.625 -3.855 9.93 1 74.5 98 LYS A CA 1
ATOM 788 C C . LYS A 1 98 ? 7.238 -3.209 9.875 1 74.5 98 LYS A C 1
ATOM 790 O O . LYS A 1 98 ? 6.227 -3.881 10.078 1 74.5 98 LYS A O 1
ATOM 795 N N . VAL A 1 99 ? 7.301 -1.841 9.789 1 78.06 99 VAL A N 1
ATOM 796 C CA . VAL A 1 99 ? 6.035 -1.115 9.734 1 78.06 99 VAL A CA 1
ATOM 797 C C . VAL A 1 99 ? 5.777 -0.621 8.312 1 78.06 99 VAL A C 1
ATOM 799 O O . VAL A 1 99 ? 6.652 -0.007 7.699 1 78.06 99 VAL A O 1
ATOM 802 N N . PRO A 1 100 ? 4.621 -0.947 7.816 1 84.94 100 PRO A N 1
ATOM 803 C CA . PRO A 1 100 ? 4.273 -0.418 6.492 1 84.94 100 PRO A CA 1
ATOM 804 C C . PRO A 1 100 ? 3.979 1.08 6.516 1 84.94 100 PRO A C 1
ATOM 806 O O . PRO A 1 100 ? 3.283 1.562 7.414 1 84.94 100 PRO A O 1
ATOM 809 N N . VAL A 1 101 ? 4.59 1.777 5.578 1 91.5 101 VAL A N 1
ATOM 810 C CA . VAL A 1 101 ? 4.352 3.211 5.449 1 91.5 101 VAL A CA 1
ATOM 811 C C . VAL A 1 101 ? 4.164 3.57 3.977 1 91.5 101 VAL A C 1
ATOM 813 O O . VAL A 1 101 ? 4.703 2.898 3.094 1 91.5 101 VAL A O 1
ATOM 816 N N . ILE A 1 102 ? 3.342 4.547 3.775 1 94.44 102 ILE A N 1
ATOM 817 C CA . ILE A 1 102 ? 3.232 5.137 2.447 1 94.44 102 ILE A CA 1
ATOM 818 C C . ILE A 1 102 ? 4.055 6.422 2.385 1 94.44 102 ILE A C 1
ATOM 820 O O . ILE A 1 102 ? 3.789 7.375 3.125 1 94.44 102 ILE A O 1
ATOM 824 N N . ASN A 1 103 ? 5.062 6.426 1.532 1 94.88 103 ASN A N 1
ATOM 825 C CA . ASN A 1 103 ? 5.766 7.672 1.26 1 94.88 103 ASN A CA 1
ATOM 826 C C . ASN A 1 103 ? 5.043 8.508 0.209 1 94.88 103 ASN A C 1
ATOM 828 O O . ASN A 1 103 ? 5.059 8.172 -0.977 1 94.88 103 ASN A O 1
ATOM 832 N N . GLY A 1 104 ? 4.488 9.57 0.727 1 97.06 104 GLY A N 1
ATOM 833 C CA . GLY A 1 104 ? 3.67 10.406 -0.134 1 97.06 104 GLY A CA 1
ATOM 834 C C . GLY 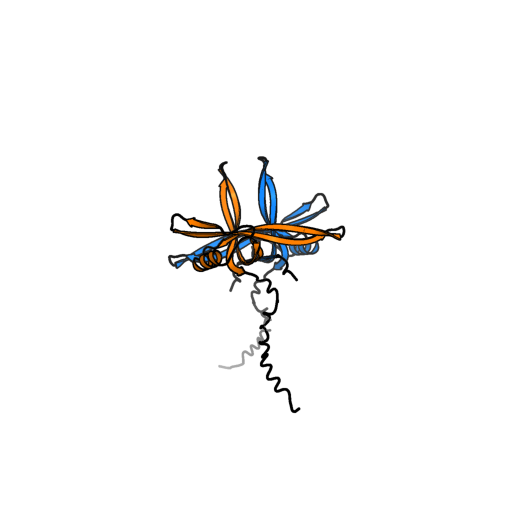A 1 104 ? 4.484 11.328 -1.021 1 97.06 104 GLY A C 1
ATOM 835 O O . GLY A 1 104 ? 5.512 11.859 -0.594 1 97.06 104 GLY A O 1
ATOM 836 N N . THR A 1 105 ? 3.98 11.555 -2.234 1 96 105 THR A N 1
ATOM 837 C CA . THR A 1 105 ? 4.586 12.477 -3.184 1 96 105 THR A CA 1
ATOM 838 C C . THR A 1 105 ? 3.656 13.656 -3.465 1 96 105 THR A C 1
ATOM 840 O O . THR A 1 105 ? 4.113 14.75 -3.797 1 96 105 THR A O 1
ATOM 843 N N . ASN A 1 106 ? 2.426 13.375 -3.369 1 97.56 106 ASN A N 1
ATOM 844 C CA . ASN A 1 106 ? 1.43 14.422 -3.596 1 97.56 106 ASN A CA 1
ATOM 845 C C . ASN A 1 106 ? 0.249 14.281 -2.639 1 97.56 106 ASN A C 1
ATOM 847 O O . ASN A 1 106 ? -0.149 13.172 -2.289 1 97.56 106 ASN A O 1
ATOM 851 N N . ILE A 1 107 ? -0.248 15.43 -2.297 1 97.75 107 ILE A N 1
ATOM 852 C CA . ILE A 1 107 ? -1.436 15.484 -1.45 1 97.75 107 ILE A CA 1
ATOM 853 C C . ILE A 1 107 ? -2.266 16.719 -1.8 1 97.75 107 ILE A C 1
ATOM 855 O O . ILE A 1 107 ? -1.717 17.781 -2.053 1 97.75 107 ILE A O 1
ATOM 859 N N . MET A 1 108 ? -3.537 16.578 -1.755 1 96.12 108 MET A N 1
ATOM 860 C CA . MET A 1 108 ? -4.438 17.719 -1.969 1 96.12 108 MET A CA 1
ATOM 861 C C . MET A 1 108 ? -5.738 17.531 -1.193 1 96.12 108 MET A C 1
ATOM 863 O O . MET A 1 108 ? -6.25 16.406 -1.089 1 96.12 108 MET A O 1
ATOM 867 N N . PRO A 1 109 ? -6.262 18.609 -0.698 1 94.56 109 PRO A N 1
ATOM 868 C CA . PRO A 1 109 ? -7.582 18.531 -0.071 1 94.56 109 PRO A CA 1
ATOM 869 C C . PRO A 1 109 ? -8.703 18.328 -1.086 1 94.56 109 PRO A C 1
ATOM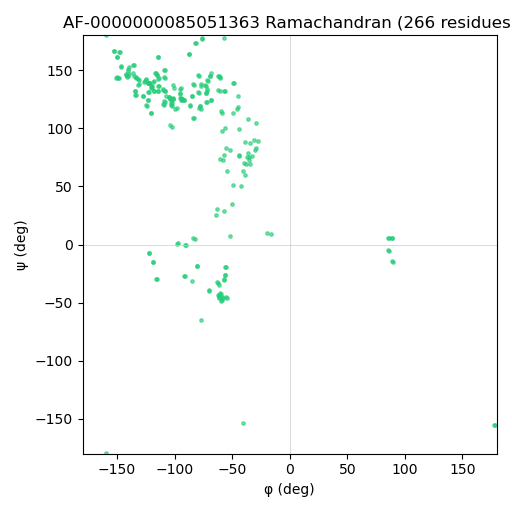 871 O O . PRO A 1 109 ? -8.609 18.812 -2.219 1 94.56 109 PRO A O 1
ATOM 874 N N . LEU A 1 110 ? -9.625 17.531 -0.664 1 90.19 110 LEU A N 1
ATOM 875 C CA . LEU A 1 110 ? -10.82 17.391 -1.483 1 90.19 110 LEU A CA 1
ATOM 876 C C . LEU A 1 110 ? -11.984 18.172 -0.868 1 90.19 110 LEU A C 1
ATOM 878 O O . LEU A 1 110 ? -12.188 18.125 0.348 1 90.19 110 LEU A O 1
ATOM 882 N N . SER A 1 111 ? -12.32 19.406 -1.44 1 74.5 111 SER A N 1
ATOM 883 C CA . SER A 1 111 ? -13.383 20.281 -0.946 1 74.5 111 SER A CA 1
ATOM 884 C C . SER A 1 111 ? -14.758 19.797 -1.403 1 74.5 111 SER A C 1
ATOM 886 O O . SER A 1 111 ? -14.891 19.25 -2.496 1 74.5 111 SER A O 1
ATOM 888 N N . PHE A 1 112 ? -15.578 19.453 -0.465 1 58.53 112 PHE A N 1
ATOM 889 C CA . PHE A 1 112 ? -16.969 19.344 -0.865 1 58.53 112 PHE A CA 1
ATOM 890 C C . PHE A 1 112 ? -17.484 20.688 -1.382 1 58.53 112 PHE A C 1
ATOM 892 O O . PHE A 1 112 ? -17.328 21.719 -0.718 1 58.53 112 PHE A O 1
ATOM 899 N N . ASN A 1 113 ? -17.062 21.016 -2.516 1 49.78 113 ASN A N 1
ATOM 900 C CA . ASN A 1 113 ? -17.828 22.188 -2.932 1 49.78 113 ASN A CA 1
ATOM 901 C C . ASN A 1 113 ? -19.297 22.062 -2.533 1 49.78 113 ASN A C 1
ATOM 903 O O . ASN A 1 113 ? -20.016 21.203 -3.039 1 49.78 113 ASN A O 1
ATOM 907 N N . ASP A 1 114 ? -19.578 22.141 -1.25 1 46.5 114 ASP A N 1
ATOM 908 C CA . ASP A 1 114 ? -21 22.438 -1.188 1 46.5 114 ASP A CA 1
ATOM 909 C C . ASP A 1 114 ? -21.391 23.516 -2.191 1 46.5 114 ASP A C 1
ATOM 911 O O . ASP A 1 114 ? -20.828 24.609 -2.176 1 46.5 114 ASP A O 1
ATOM 915 N N . GLY A 1 115 ? -21.484 23.203 -3.363 1 44.84 115 GLY A N 1
ATOM 916 C CA . GLY A 1 115 ? -22.156 24.078 -4.309 1 44.84 115 GLY A CA 1
ATOM 917 C C . GLY A 1 115 ? -23.094 25.078 -3.641 1 44.84 115 GLY A C 1
ATOM 918 O O . GLY A 1 115 ? -24.266 25.172 -4.004 1 44.84 115 GLY A O 1
ATOM 919 N N . GLN A 1 116 ? -23.188 25.312 -2.369 1 42.56 116 GLN A N 1
ATOM 920 C CA . GLN A 1 116 ? -24.141 26.406 -2.244 1 42.56 116 GLN A CA 1
ATOM 921 C C . GLN A 1 116 ? -23.703 27.625 -3.055 1 42.56 116 GLN A C 1
ATOM 923 O O . GLN A 1 116 ? -22.578 28.109 -2.896 1 42.56 116 GLN A O 1
ATOM 928 N N . PRO A 1 117 ? -24.328 27.766 -4.254 1 41.31 117 PRO A N 1
ATOM 929 C CA . PRO A 1 117 ? -24.188 29.031 -4.98 1 41.31 117 PRO A CA 1
ATOM 930 C C . PRO A 1 117 ? -24.141 30.25 -4.055 1 41.31 117 PRO A C 1
ATOM 932 O O . PRO A 1 117 ? -24.859 30.281 -3.047 1 41.31 117 PRO A O 1
ATOM 935 N N . SER A 1 118 ? -23.031 30.891 -3.869 1 41.78 118 SER A N 1
ATOM 936 C CA . SER A 1 118 ? -23.109 32.25 -3.322 1 41.78 118 SER A CA 1
ATOM 937 C C . SER A 1 118 ? -24.422 32.938 -3.715 1 41.78 118 SER A C 1
ATOM 939 O O . SER A 1 118 ? -24.688 33.125 -4.902 1 41.78 118 SER A O 1
ATOM 941 N N . GLU A 1 119 ? -25.531 32.688 -2.98 1 38.53 119 GLU A N 1
ATOM 942 C CA . GLU A 1 119 ? -26.719 33.562 -3.125 1 38.53 119 GLU A CA 1
ATOM 943 C C . GLU A 1 119 ? -26.312 35 -3.365 1 38.53 119 GLU A C 1
ATOM 945 O O . GLU A 1 119 ? -25.75 35.656 -2.482 1 38.53 119 GLU A O 1
ATOM 950 N N . GLN A 1 120 ? -25.859 35.344 -4.559 1 38.75 120 GLN A N 1
ATOM 951 C CA . GLN A 1 120 ? -26.031 36.719 -4.953 1 38.75 120 GLN A CA 1
ATOM 952 C C . GLN A 1 120 ? -27.375 37.281 -4.457 1 38.75 120 GLN A C 1
ATOM 954 O O . GLN A 1 120 ? -28.438 36.844 -4.91 1 38.75 120 GLN A O 1
ATOM 959 N N . GLY A 1 121 ? -27.484 37.594 -3.123 1 38.75 121 GLY A N 1
ATOM 960 C CA . GLY A 1 121 ? -28.547 38.406 -2.521 1 38.75 121 GLY A CA 1
ATOM 961 C C . GLY A 1 121 ? -29.156 39.406 -3.48 1 38.75 121 GLY A C 1
ATOM 962 O O . GLY A 1 121 ? -28.453 40.312 -3.963 1 38.75 121 GLY A O 1
ATOM 963 N N . ALA A 1 122 ? -30.219 39.062 -4.254 1 36.66 122 ALA A N 1
ATOM 964 C CA . ALA A 1 122 ? -31.188 39.781 -5.055 1 36.66 122 ALA A CA 1
ATOM 965 C C . ALA A 1 122 ? -31.703 41.031 -4.301 1 36.66 122 ALA A C 1
ATOM 967 O O . ALA A 1 122 ? -32.094 40.906 -3.143 1 36.66 122 ALA A O 1
ATOM 968 N N . SER A 1 123 ? -31.203 42.219 -4.578 1 40.75 123 SER A N 1
ATOM 969 C CA . SER A 1 123 ? -31.75 43.562 -4.285 1 40.75 123 SER A CA 1
ATOM 970 C C . SER A 1 123 ? -33.25 43.562 -4.422 1 40.75 123 SER A C 1
ATOM 972 O O . SER A 1 123 ? -33.812 43.281 -5.5 1 40.75 123 SER A O 1
ATOM 974 N N . GLY A 1 124 ? -34 43.031 -3.389 1 35.38 124 GLY A N 1
ATOM 975 C CA . GLY A 1 124 ? -35.438 43.125 -3.238 1 35.38 124 GLY A CA 1
ATOM 976 C C . GLY A 1 124 ? -36 44.5 -3.658 1 35.38 124 GLY A C 1
ATOM 977 O O . GLY A 1 124 ? -35.562 45.531 -3.121 1 35.38 124 GLY A O 1
ATOM 978 N N . GLY A 1 125 ? -36.312 44.656 -4.859 1 36.75 125 GLY A N 1
ATOM 979 C CA . GLY A 1 125 ? -37.094 45.688 -5.504 1 36.75 125 GLY A CA 1
ATOM 980 C C . GLY A 1 125 ? -38.406 45.938 -4.801 1 36.75 125 GLY A C 1
ATOM 981 O O . GLY A 1 125 ? -39.375 45.188 -4.977 1 36.75 125 GLY A O 1
ATOM 982 N N . ALA A 1 126 ? -38.438 46.188 -3.371 1 36.06 126 ALA A N 1
ATOM 983 C CA . ALA A 1 126 ? -39.719 46.469 -2.75 1 36.06 126 ALA A CA 1
ATOM 984 C C . ALA A 1 126 ? -40.406 47.625 -3.445 1 36.06 126 ALA A C 1
ATOM 986 O O . ALA A 1 126 ? -40.031 48.781 -3.277 1 36.06 126 ALA A O 1
ATOM 987 N N . GLY A 1 127 ? -40.75 47.531 -4.648 1 34.66 127 GLY A N 1
ATOM 988 C CA . GLY A 1 127 ? -41.594 48.531 -5.238 1 34.66 127 GLY A CA 1
ATOM 989 C C . GLY A 1 127 ? -42.969 48.625 -4.613 1 34.66 127 GLY A C 1
ATOM 990 O O . GLY A 1 127 ? -43.969 48.312 -5.266 1 34.66 127 GLY A O 1
ATOM 991 N N . ASN A 1 128 ? -43.156 48.312 -3.223 1 35.25 128 ASN A N 1
ATOM 992 C CA . ASN A 1 128 ? -44.562 48.281 -2.859 1 35.25 128 ASN A CA 1
ATOM 993 C C . ASN A 1 128 ? -45.281 49.594 -3.207 1 35.25 128 ASN A C 1
ATOM 995 O O . ASN A 1 128 ? -45 50.625 -2.617 1 35.25 128 ASN A O 1
ATOM 999 N N . ASP A 1 129 ? -45.656 49.688 -4.387 1 34.66 129 ASP A N 1
ATOM 1000 C CA . ASP A 1 129 ? -46.531 50.719 -4.895 1 34.66 129 ASP A CA 1
ATOM 1001 C C . ASP A 1 129 ? -47.906 50.625 -4.242 1 34.66 129 ASP A C 1
ATOM 1003 O O . ASP A 1 129 ? -48.844 50.062 -4.812 1 34.66 129 ASP A O 1
ATOM 1007 N N . HIS A 1 130 ? -48 50.031 -2.957 1 35.34 130 HIS A N 1
ATOM 1008 C CA . HIS A 1 130 ? -49.406 49.906 -2.619 1 35.34 130 HIS A CA 1
ATOM 1009 C C . HIS A 1 130 ? -50.156 51.219 -2.852 1 35.34 130 HIS A C 1
ATOM 1011 O O . HIS A 1 130 ? -49.875 52.219 -2.191 1 35.34 130 HIS A O 1
ATOM 1017 N N . ASP A 1 131 ? -51.062 51.25 -3.801 1 32.88 131 ASP A N 1
ATOM 1018 C CA . ASP A 1 131 ? -52.062 52.062 -4.48 1 32.88 131 ASP A CA 1
ATOM 1019 C C . ASP A 1 131 ? -53.094 52.594 -3.496 1 32.88 131 ASP A C 1
ATOM 1021 O O . ASP A 1 131 ? -53.281 52.031 -2.41 1 32.88 131 ASP A O 1
ATOM 1025 N N . ASP A 1 132 ? -54.094 53.438 -3.961 1 36.91 132 ASP A N 1
ATOM 1026 C CA . ASP A 1 132 ? -55.062 54.531 -3.852 1 36.91 132 ASP A CA 1
ATOM 1027 C C . ASP A 1 132 ? -56.375 54.062 -3.244 1 36.91 132 ASP A C 1
ATOM 1029 O O . ASP A 1 132 ? -57.25 54.875 -2.949 1 36.91 132 ASP A O 1
ATOM 1033 N N . ILE A 1 133 ? -56.844 52.781 -3.434 1 35.62 133 ILE A N 1
ATOM 1034 C CA . ILE A 1 133 ? -58.25 52.844 -3.777 1 35.62 133 ILE A CA 1
ATOM 1035 C C . ILE A 1 133 ? -59.031 53.312 -2.561 1 35.62 133 ILE A C 1
ATOM 1037 O O . ILE A 1 133 ? -58.75 52.938 -1.429 1 35.62 133 ILE A O 1
ATOM 1041 N N . PRO A 1 134 ? -60.188 54.094 -2.799 1 40.72 134 PRO A N 1
ATOM 1042 C CA . PRO A 1 134 ? -61.281 54.875 -2.252 1 40.72 134 PRO A CA 1
ATOM 1043 C C . PRO A 1 134 ? -62.219 54.062 -1.347 1 40.72 134 PRO A C 1
ATOM 1045 O O . PRO A 1 134 ? -62.844 54.594 -0.438 1 40.72 134 PRO A O 1
ATOM 1048 N N . PHE A 1 135 ? -62.531 52.656 -1.601 1 27.39 135 PHE A N 1
ATOM 1049 C CA . PHE A 1 135 ? -63.812 52.406 -0.992 1 27.39 135 PHE A CA 1
ATOM 1050 C C . PHE A 1 135 ? -63.719 52.344 0.526 1 27.39 135 PHE A C 1
ATOM 1052 O O . PHE A 1 135 ? -62.688 51.906 1.062 1 27.39 135 PHE A O 1
ATOM 1059 N N . MET B 1 1 ? -22.984 13.867 -3.281 1 45.28 1 MET B N 1
ATOM 1060 C CA . MET B 1 1 ? -22.594 12.469 -3.166 1 45.28 1 MET B CA 1
ATOM 1061 C C . MET B 1 1 ? -21.141 12.344 -2.742 1 45.28 1 MET B C 1
ATOM 1063 O O . MET B 1 1 ? -20.281 13.078 -3.238 1 45.28 1 MET B O 1
ATOM 1067 N N . GLU B 1 2 ? -20.844 11.984 -1.446 1 54.28 2 GLU B N 1
ATOM 1068 C CA . GLU B 1 2 ? -19.5 11.992 -0.869 1 54.28 2 GLU B CA 1
ATOM 1069 C C . GLU B 1 2 ? -18.562 11.062 -1.636 1 54.28 2 GLU B C 1
ATOM 1071 O O . GLU B 1 2 ? -18.984 10.023 -2.15 1 54.28 2 GLU B O 1
ATOM 1076 N N . LEU B 1 3 ? -17.609 11.562 -2.246 1 61.56 3 LEU B N 1
ATOM 1077 C CA . LEU B 1 3 ? -16.609 10.75 -2.918 1 61.56 3 LEU B CA 1
ATOM 1078 C C . LEU B 1 3 ? -16.156 9.594 -2.023 1 61.56 3 LEU B C 1
ATOM 1080 O O . LEU B 1 3 ? -15.844 9.805 -0.851 1 61.56 3 LEU B O 1
ATOM 1084 N N . PRO B 1 4 ? -16.438 8.375 -2.506 1 75.44 4 PRO B N 1
ATOM 1085 C CA . PRO B 1 4 ? -16.125 7.238 -1.634 1 75.44 4 PRO B CA 1
ATOM 1086 C C . PRO B 1 4 ? -14.633 7.152 -1.293 1 75.44 4 PRO B C 1
ATOM 1088 O O . PRO B 1 4 ? -13.781 7.52 -2.109 1 75.44 4 PRO B O 1
ATOM 1091 N N . MET B 1 5 ? -14.219 6.969 0.015 1 82.81 5 MET B N 1
ATOM 1092 C CA . MET B 1 5 ? -12.859 6.656 0.455 1 82.81 5 MET B CA 1
ATOM 1093 C C . MET B 1 5 ? -12.344 5.391 -0.225 1 82.81 5 MET B C 1
ATOM 1095 O O . MET B 1 5 ? -13.094 4.422 -0.388 1 82.81 5 MET B O 1
ATOM 1099 N N . LYS B 1 6 ? -11.117 5.562 -0.734 1 90.94 6 LYS B N 1
ATOM 1100 C CA . LYS B 1 6 ? -10.586 4.406 -1.455 1 90.94 6 LYS B CA 1
ATOM 1101 C C . LYS B 1 6 ? -9.078 4.301 -1.292 1 90.94 6 LYS B C 1
ATOM 1103 O O . LYS B 1 6 ? -8.398 5.301 -1.037 1 90.94 6 LYS B O 1
ATOM 1108 N N . CYS B 1 7 ? -8.602 3.086 -1.413 1 93.81 7 CYS B N 1
ATOM 1109 C CA . CYS B 1 7 ? -7.191 2.738 -1.528 1 93.81 7 CYS B CA 1
ATOM 1110 C C . CYS B 1 7 ? -6.938 1.909 -2.781 1 93.81 7 CYS B C 1
ATOM 1112 O O . CYS B 1 7 ? -7.516 0.833 -2.947 1 93.81 7 CYS B O 1
ATOM 1114 N N . LYS B 1 8 ? -6.098 2.457 -3.609 1 95.5 8 LYS B N 1
ATOM 1115 C CA . LYS B 1 8 ? -5.707 1.738 -4.816 1 95.5 8 LYS B CA 1
ATOM 1116 C C . LYS B 1 8 ? -4.191 1.565 -4.887 1 95.5 8 LYS B C 1
ATOM 1118 O O . LYS B 1 8 ? -3.443 2.52 -4.672 1 95.5 8 LYS B O 1
ATOM 1123 N N . VAL B 1 9 ? -3.816 0.342 -5.152 1 96.44 9 VAL B N 1
ATOM 1124 C CA . VAL B 1 9 ? -2.4 0.026 -5.316 1 96.44 9 VAL B CA 1
ATOM 1125 C C . VAL B 1 9 ? -2.154 -0.542 -6.711 1 96.44 9 VAL B C 1
ATOM 1127 O O . VAL B 1 9 ? -2.93 -1.37 -7.199 1 96.44 9 VAL B O 1
ATOM 1130 N N . GLN B 1 10 ? -1.109 -0.092 -7.316 1 97 10 GLN B N 1
ATOM 1131 C CA . GLN B 1 10 ? -0.638 -0.619 -8.594 1 97 10 GLN B CA 1
ATOM 1132 C C . GLN B 1 10 ? 0.835 -1.011 -8.516 1 97 10 GLN B C 1
ATOM 1134 O O . GLN B 1 10 ? 1.683 -0.191 -8.156 1 97 10 GLN B O 1
ATOM 1139 N N . LEU B 1 11 ? 1.062 -2.232 -8.93 1 96.88 11 LEU B N 1
ATOM 1140 C CA . LEU B 1 11 ? 2.432 -2.73 -8.914 1 96.88 11 LEU B CA 1
ATOM 1141 C C . LEU B 1 11 ? 2.865 -3.18 -10.305 1 96.88 11 LEU B C 1
ATOM 1143 O O . LEU B 1 11 ? 2.074 -3.768 -11.039 1 96.88 11 LEU B O 1
ATOM 1147 N N . ILE B 1 12 ? 4.016 -2.871 -10.602 1 96.38 12 ILE B N 1
ATOM 1148 C CA . ILE B 1 12 ? 4.781 -3.59 -11.609 1 96.38 12 ILE B CA 1
ATOM 1149 C C . ILE B 1 12 ? 6.051 -4.168 -10.984 1 96.38 12 ILE B C 1
ATOM 1151 O O . ILE B 1 12 ? 6.926 -3.42 -10.539 1 96.38 12 ILE B O 1
ATOM 1155 N N . GLY B 1 13 ? 6.078 -5.445 -10.93 1 96.81 13 GLY B N 1
ATOM 1156 C CA . GLY B 1 13 ? 7.18 -6.094 -10.242 1 96.81 13 GLY B CA 1
ATOM 1157 C C . GLY B 1 13 ? 7.375 -7.539 -10.656 1 96.81 13 GLY B C 1
ATOM 1158 O O . GLY B 1 13 ? 6.664 -8.047 -11.523 1 96.81 13 GLY B O 1
ATOM 1159 N N . ARG B 1 14 ? 8.344 -8.172 -10.078 1 95.75 14 ARG B N 1
ATOM 1160 C CA . ARG B 1 14 ? 8.672 -9.555 -10.406 1 95.75 14 ARG B CA 1
ATOM 1161 C C . ARG B 1 14 ? 8.289 -10.5 -9.273 1 95.75 14 ARG B C 1
ATOM 1163 O O . ARG B 1 14 ? 8.484 -10.172 -8.102 1 95.75 14 ARG B O 1
ATOM 1170 N N . LEU B 1 15 ? 7.84 -11.648 -9.727 1 97.38 15 LEU B N 1
ATOM 1171 C CA . LEU B 1 15 ? 7.582 -12.695 -8.734 1 97.38 15 LEU B CA 1
ATOM 1172 C C . LEU B 1 15 ? 8.891 -13.258 -8.188 1 97.38 15 LEU B C 1
ATOM 1174 O O . LEU B 1 15 ? 9.719 -13.75 -8.945 1 97.38 15 LEU B O 1
ATOM 1178 N N . GLY B 1 16 ? 9.062 -13.195 -6.887 1 97.44 16 GLY B N 1
ATOM 1179 C CA . GLY B 1 16 ? 10.273 -13.688 -6.254 1 97.44 16 GLY B CA 1
ATOM 1180 C C . GLY B 1 16 ? 10.281 -15.195 -6.07 1 97.44 16 GLY B C 1
ATOM 1181 O O . GLY B 1 16 ? 11.328 -15.789 -5.824 1 97.44 16 GLY B O 1
ATOM 1182 N N . ALA B 1 17 ? 9.133 -15.781 -6.137 1 97.88 17 ALA B N 1
ATOM 1183 C CA . ALA B 1 17 ? 8.922 -17.219 -6.016 1 97.88 17 ALA B CA 1
ATOM 1184 C C . ALA B 1 17 ? 7.672 -17.656 -6.773 1 97.88 17 ALA B C 1
ATOM 1186 O O . ALA B 1 17 ? 6.895 -16.812 -7.238 1 97.88 17 ALA B O 1
ATOM 1187 N N . ASP B 1 18 ? 7.613 -18.938 -6.922 1 98.12 18 ASP B N 1
ATOM 1188 C CA . ASP B 1 18 ? 6.355 -19.438 -7.453 1 98.12 18 ASP B CA 1
ATOM 1189 C C . ASP B 1 18 ? 5.191 -19.125 -6.52 1 98.12 18 ASP B C 1
ATOM 1191 O O . ASP B 1 18 ? 5.336 -19.172 -5.297 1 98.12 18 ASP B O 1
ATOM 1195 N N . PRO B 1 19 ? 4.039 -18.859 -7.109 1 98.19 19 PRO B N 1
ATOM 1196 C CA . PRO B 1 19 ? 2.871 -18.609 -6.262 1 98.19 19 PRO B CA 1
ATOM 1197 C C . PRO B 1 19 ? 2.523 -19.812 -5.371 1 98.19 19 PRO B C 1
ATOM 1199 O O . PRO B 1 19 ? 2.646 -20.953 -5.797 1 98.19 19 PRO B O 1
ATOM 1202 N N . GLU B 1 20 ? 2.096 -19.484 -4.227 1 98 20 GLU B N 1
ATOM 1203 C CA . GLU B 1 20 ? 1.65 -20.516 -3.291 1 98 20 GLU B CA 1
ATOM 1204 C C . GLU B 1 20 ? 0.135 -20.469 -3.115 1 98 20 GLU B C 1
ATOM 1206 O O . GLU B 1 20 ? -0.426 -19.453 -2.705 1 98 20 GLU B O 1
ATOM 1211 N N . ILE B 1 21 ? -0.429 -21.609 -3.396 1 97.12 21 ILE B N 1
ATOM 1212 C CA . ILE B 1 21 ? -1.875 -21.688 -3.227 1 97.12 21 ILE B CA 1
ATOM 1213 C C . ILE B 1 21 ? -2.197 -22.438 -1.931 1 97.12 21 ILE B C 1
ATOM 1215 O O . ILE B 1 21 ? -1.755 -23.562 -1.729 1 97.12 21 ILE B O 1
ATOM 1219 N N . THR B 1 22 ? -2.949 -21.781 -1.138 1 96.69 22 THR B N 1
ATOM 1220 C CA . THR B 1 22 ? -3.357 -22.375 0.13 1 96.69 22 THR B CA 1
ATOM 1221 C C . THR B 1 22 ? -4.863 -22.625 0.152 1 96.69 22 THR B C 1
ATOM 1223 O O . THR B 1 22 ? -5.645 -21.75 -0.228 1 96.69 22 THR B O 1
ATOM 1226 N N . THR B 1 23 ? -5.25 -23.797 0.641 1 95.12 23 THR B N 1
ATOM 1227 C CA . THR B 1 23 ? -6.66 -24.109 0.848 1 95.12 23 THR B CA 1
ATOM 1228 C C . THR B 1 23 ? -7.023 -24.016 2.326 1 95.12 23 THR B C 1
ATOM 1230 O O . THR B 1 23 ? -6.402 -24.672 3.17 1 95.12 23 THR B O 1
ATOM 1233 N N . LEU B 1 24 ? -8.023 -23.219 2.553 1 92.69 24 LEU B N 1
ATOM 1234 C CA . LEU B 1 24 ? -8.438 -23 3.934 1 92.69 24 LEU B CA 1
ATOM 1235 C C . LEU B 1 24 ? -9.438 -24.062 4.375 1 92.69 24 LEU B C 1
ATOM 1237 O O . LEU B 1 24 ? -9.992 -24.781 3.543 1 92.69 24 LEU B O 1
ATOM 1241 N N . PRO B 1 25 ? -9.633 -24.172 5.73 1 90.56 25 PRO B N 1
ATOM 1242 C CA . PRO B 1 25 ? -10.547 -25.188 6.25 1 90.56 25 PRO B CA 1
ATOM 1243 C C . PRO B 1 25 ? -11.961 -25.062 5.684 1 90.56 25 PRO B C 1
ATOM 1245 O O . PRO B 1 25 ? -12.656 -26.062 5.504 1 90.56 25 PRO B O 1
ATOM 1248 N N . ASN B 1 26 ? -12.352 -23.875 5.367 1 90.5 26 ASN B N 1
ATOM 1249 C CA . ASN B 1 26 ? -13.68 -23.656 4.793 1 90.5 26 ASN B CA 1
ATOM 1250 C C . ASN B 1 26 ? -13.68 -23.922 3.289 1 90.5 26 ASN B C 1
ATOM 1252 O O . ASN B 1 26 ? -14.602 -23.484 2.586 1 90.5 26 ASN B O 1
ATOM 1256 N N . SER B 1 27 ? -12.609 -24.375 2.766 1 90.44 27 SER B N 1
ATOM 1257 C CA . SER B 1 27 ? -12.438 -24.797 1.377 1 90.44 27 SER B CA 1
ATOM 1258 C C . SER B 1 27 ? -12.086 -23.609 0.485 1 90.44 27 SER B C 1
ATOM 1260 O O . SER B 1 27 ? -11.812 -23.781 -0.705 1 90.44 27 SER B O 1
ATOM 1262 N N . ALA B 1 28 ? -12.109 -22.453 1.035 1 92.19 28 ALA B N 1
ATOM 1263 C CA . ALA B 1 28 ? -11.672 -21.312 0.252 1 92.19 28 ALA B CA 1
ATOM 1264 C C . ALA B 1 28 ? -10.172 -21.359 -0.019 1 92.19 28 ALA B C 1
ATOM 1266 O O . ALA B 1 28 ? -9.414 -21.906 0.783 1 92.19 28 ALA B O 1
ATOM 1267 N N . GLN B 1 29 ? -9.867 -20.875 -1.231 1 96.38 29 GLN B N 1
ATOM 1268 C CA . GLN B 1 29 ? -8.453 -20.844 -1.593 1 96.38 29 GLN B CA 1
ATOM 1269 C C . GLN B 1 29 ? -7.922 -19.406 -1.608 1 96.38 29 GLN B C 1
ATOM 1271 O O . GLN B 1 29 ? -8.68 -18.453 -1.818 1 96.38 29 GLN B O 1
ATOM 1276 N N . VAL B 1 30 ? -6.664 -19.266 -1.321 1 97 30 VAL B N 1
ATOM 1277 C CA . VAL B 1 30 ? -5.961 -18 -1.425 1 97 30 VAL B CA 1
ATOM 1278 C C . VAL B 1 30 ? -4.621 -18.203 -2.123 1 97 30 VAL B C 1
ATOM 1280 O O . VAL B 1 30 ? -3.902 -19.156 -1.837 1 97 30 VAL B O 1
ATOM 1283 N N . ALA B 1 31 ? -4.344 -17.328 -3.107 1 98.44 31 ALA B N 1
ATOM 1284 C CA . ALA B 1 31 ? -3.014 -17.297 -3.715 1 98.44 31 ALA B CA 1
ATOM 1285 C C . ALA B 1 31 ? -2.121 -16.266 -3.027 1 98.44 31 ALA B C 1
ATOM 1287 O O . ALA B 1 31 ? -2.494 -15.102 -2.896 1 98.44 31 ALA B O 1
ATOM 1288 N N . ASN B 1 32 ? -1.022 -16.719 -2.57 1 98 32 ASN B N 1
ATOM 1289 C CA . ASN B 1 32 ? -0.021 -15.852 -1.958 1 98 32 ASN B CA 1
ATOM 1290 C C . ASN B 1 32 ? 1.158 -15.602 -2.895 1 98 32 ASN B C 1
ATOM 1292 O O . ASN B 1 32 ? 1.791 -16.547 -3.365 1 98 32 ASN B O 1
ATOM 1296 N N . LEU B 1 33 ? 1.464 -14.352 -3.125 1 98 33 LEU B N 1
ATOM 1297 C CA . LEU B 1 33 ? 2.568 -13.969 -4 1 98 33 LEU B CA 1
ATOM 1298 C C . LEU B 1 33 ? 3.529 -13.031 -3.281 1 98 33 LEU B C 1
ATOM 1300 O O . LEU B 1 33 ? 3.102 -12.164 -2.516 1 98 33 LEU B O 1
ATOM 1304 N N . SER B 1 34 ? 4.766 -13.227 -3.52 1 97.62 34 SER B N 1
ATOM 1305 C CA . SER B 1 34 ? 5.801 -12.258 -3.18 1 97.62 34 SER B CA 1
ATOM 1306 C C . SER B 1 34 ? 6.27 -11.492 -4.414 1 97.62 34 SER B C 1
ATOM 1308 O O . SER B 1 34 ? 6.789 -12.094 -5.359 1 97.62 34 SER B O 1
ATOM 1310 N N . VAL B 1 35 ? 6.145 -10.195 -4.379 1 96.88 35 VAL B N 1
ATOM 1311 C CA . VAL B 1 35 ? 6.426 -9.383 -5.562 1 96.88 35 VAL B CA 1
ATOM 1312 C C . VAL B 1 35 ? 7.492 -8.344 -5.23 1 96.88 35 VAL B C 1
ATOM 1314 O O . VAL B 1 35 ? 7.336 -7.559 -4.293 1 96.88 35 VAL B O 1
ATOM 1317 N N . ALA B 1 36 ? 8.523 -8.391 -6.016 1 96.19 36 ALA B N 1
ATOM 1318 C CA . ALA B 1 36 ? 9.586 -7.41 -5.852 1 96.19 36 ALA B CA 1
ATOM 1319 C C . ALA B 1 36 ? 9.352 -6.188 -6.734 1 96.19 36 ALA B C 1
ATOM 1321 O O . ALA B 1 36 ? 9.156 -6.32 -7.945 1 96.19 36 ALA B O 1
ATOM 1322 N N . THR B 1 37 ? 9.32 -5.047 -6.172 1 94.88 37 THR B N 1
ATOM 1323 C CA . THR B 1 37 ? 9.391 -3.787 -6.902 1 94.88 37 THR B CA 1
ATOM 1324 C C . THR B 1 37 ? 10.68 -3.039 -6.562 1 94.88 37 THR B C 1
ATOM 1326 O O . THR B 1 37 ? 11.367 -3.387 -5.602 1 94.88 37 THR B O 1
ATOM 1329 N N . GLU B 1 38 ? 10.961 -2.096 -7.52 1 91.56 38 GLU B N 1
ATOM 1330 C CA . GLU B 1 38 ? 12.195 -1.347 -7.312 1 91.56 38 GLU B CA 1
ATOM 1331 C C . GLU B 1 38 ? 11.969 0.151 -7.504 1 91.56 38 GLU B C 1
ATOM 1333 O O . GLU B 1 38 ? 11.133 0.56 -8.312 1 91.56 38 GLU B O 1
ATOM 1338 N N . GLU B 1 39 ? 12.648 0.852 -6.703 1 86.62 39 GLU B N 1
ATOM 1339 C CA . GLU B 1 39 ? 12.711 2.303 -6.844 1 86.62 39 GLU B CA 1
ATOM 1340 C C . GLU B 1 39 ? 14.148 2.773 -7.059 1 86.62 39 GLU B C 1
ATOM 1342 O O . GLU B 1 39 ? 15.078 2.268 -6.422 1 86.62 39 GLU B O 1
ATOM 1347 N N . TYR B 1 40 ? 14.227 3.717 -8.086 1 85.56 40 TYR B N 1
ATOM 1348 C CA . TYR B 1 40 ? 15.531 4.289 -8.406 1 85.56 40 TYR B CA 1
ATOM 1349 C C . TYR B 1 40 ? 15.531 5.797 -8.172 1 85.56 40 TYR B C 1
ATOM 1351 O O . TYR B 1 40 ? 14.562 6.484 -8.508 1 85.56 40 TYR B O 1
ATOM 1359 N N . TRP B 1 41 ? 16.625 6.223 -7.445 1 81.88 41 TRP B N 1
ATOM 1360 C CA . TRP B 1 41 ? 16.766 7.664 -7.289 1 81.88 41 TRP B CA 1
ATOM 1361 C C . TRP B 1 41 ? 18.234 8.055 -7.164 1 81.88 41 TRP B C 1
ATOM 1363 O O . TRP B 1 41 ? 19.109 7.188 -7.098 1 81.88 41 TRP B O 1
ATOM 1373 N N . LYS B 1 42 ? 18.547 9.359 -7.402 1 86.81 42 LYS B N 1
ATOM 1374 C CA . LYS B 1 42 ? 19.875 9.898 -7.188 1 86.81 42 LYS B CA 1
ATOM 1375 C C . LYS B 1 42 ? 20 10.539 -5.805 1 86.81 42 LYS B C 1
ATOM 1377 O O . LYS B 1 42 ? 19.156 11.359 -5.422 1 86.81 42 LYS B O 1
ATOM 1382 N N . ASP B 1 43 ? 20.984 10.086 -5.113 1 82.38 43 ASP B N 1
ATOM 1383 C CA . ASP B 1 43 ? 21.156 10.656 -3.781 1 82.38 43 ASP B CA 1
ATOM 1384 C C . ASP B 1 43 ? 21.766 12.047 -3.854 1 82.38 43 ASP B C 1
ATOM 1386 O O . ASP B 1 43 ? 21.938 12.602 -4.941 1 82.38 43 ASP B O 1
ATOM 1390 N N . LYS B 1 44 ? 21.938 12.719 -2.684 1 77.94 44 LYS B N 1
ATOM 1391 C CA . LYS B 1 44 ? 22.438 14.094 -2.604 1 77.94 44 LYS B CA 1
ATOM 1392 C C . LYS B 1 44 ? 23.797 14.234 -3.287 1 77.94 44 LYS B C 1
ATOM 1394 O O . LYS B 1 44 ? 24.141 15.312 -3.781 1 77.94 44 LYS B O 1
ATOM 1399 N N . GLN B 1 45 ? 24.5 13.188 -3.336 1 89.69 45 GLN B N 1
ATOM 1400 C CA . GLN B 1 45 ? 25.812 13.195 -3.945 1 89.69 45 GLN B CA 1
ATOM 1401 C C . GLN B 1 45 ? 25.75 12.859 -5.43 1 89.69 45 GLN B C 1
ATOM 1403 O O . GLN B 1 45 ? 26.781 12.758 -6.102 1 89.69 45 GLN B O 1
ATOM 1408 N N . GLY B 1 46 ? 24.531 12.633 -5.855 1 88.44 46 GLY B N 1
ATOM 1409 C CA . GLY B 1 46 ? 24.312 12.344 -7.266 1 88.44 46 GLY B CA 1
ATOM 1410 C C . GLY B 1 46 ? 24.5 10.883 -7.613 1 88.44 46 GLY B C 1
ATOM 1411 O O . GLY B 1 46 ? 24.516 10.508 -8.789 1 88.44 46 GLY B O 1
ATOM 1412 N N . GLN B 1 47 ? 24.703 10.086 -6.629 1 90.56 47 GLN B N 1
ATOM 1413 C CA . GLN B 1 47 ? 24.891 8.664 -6.859 1 90.56 47 GLN B CA 1
ATOM 1414 C C . GLN B 1 47 ? 23.562 7.938 -6.988 1 90.56 47 GLN B C 1
ATOM 1416 O O . GLN B 1 47 ? 22.625 8.188 -6.215 1 90.56 47 GLN B O 1
ATOM 1421 N N . ALA B 1 48 ? 23.609 7.074 -7.977 1 89.62 48 ALA B N 1
ATOM 1422 C CA . ALA B 1 48 ? 22.406 6.285 -8.211 1 89.62 48 ALA B CA 1
ATOM 1423 C C . ALA B 1 48 ? 22.156 5.301 -7.074 1 89.62 48 ALA B C 1
ATOM 1425 O O . ALA B 1 48 ? 23.078 4.598 -6.645 1 89.62 48 ALA B O 1
ATOM 1426 N N . GLN B 1 49 ? 20.922 5.414 -6.48 1 89.94 49 GLN B N 1
ATOM 1427 C CA . GLN B 1 49 ? 20.5 4.5 -5.426 1 89.94 49 GLN B CA 1
ATOM 1428 C C . GLN B 1 49 ? 19.312 3.65 -5.875 1 89.94 49 GLN B C 1
ATOM 1430 O O . GLN B 1 49 ? 18.531 4.066 -6.738 1 89.94 49 GLN B O 1
ATOM 1435 N N . ARG B 1 50 ? 19.375 2.412 -5.34 1 87.62 50 ARG B N 1
ATOM 1436 C CA . ARG B 1 50 ? 18.281 1.503 -5.648 1 87.62 50 ARG B CA 1
ATOM 1437 C C . ARG B 1 50 ? 17.75 0.844 -4.383 1 87.62 50 ARG B C 1
ATOM 1439 O O . ARG B 1 50 ? 18.516 0.508 -3.477 1 87.62 50 ARG B O 1
ATOM 1446 N N . ARG B 1 51 ? 16.406 0.695 -4.383 1 88.31 51 ARG B N 1
ATOM 1447 C CA . ARG B 1 51 ? 15.773 -0.014 -3.275 1 88.31 51 ARG B CA 1
ATOM 1448 C C . ARG B 1 51 ? 14.75 -1.021 -3.785 1 88.31 51 ARG B C 1
ATOM 1450 O O . ARG B 1 51 ? 13.891 -0.682 -4.602 1 88.31 51 ARG B O 1
ATOM 1457 N N . THR B 1 52 ? 14.961 -2.221 -3.264 1 91.5 52 THR B N 1
ATOM 1458 C CA . THR B 1 52 ? 13.969 -3.256 -3.557 1 91.5 52 THR B CA 1
ATOM 1459 C C . THR B 1 52 ? 12.945 -3.355 -2.432 1 91.5 52 THR B C 1
ATOM 1461 O O . THR B 1 52 ? 13.305 -3.346 -1.253 1 91.5 52 THR B O 1
ATOM 1464 N N . THR B 1 53 ? 11.703 -3.336 -2.836 1 91.62 53 THR B N 1
ATOM 1465 C CA . THR B 1 53 ? 10.617 -3.559 -1.886 1 91.62 53 THR B CA 1
ATOM 1466 C C . THR B 1 53 ? 9.883 -4.855 -2.205 1 91.62 53 THR B C 1
ATOM 1468 O O . THR B 1 53 ? 9.523 -5.105 -3.357 1 91.62 53 THR B O 1
ATOM 1471 N N . TRP B 1 54 ? 9.68 -5.676 -1.121 1 92.62 54 TRP B N 1
ATOM 1472 C CA . TRP B 1 54 ? 8.938 -6.922 -1.278 1 92.62 54 TRP B CA 1
ATOM 1473 C C . TRP B 1 54 ? 7.504 -6.77 -0.777 1 92.62 54 TRP B C 1
ATOM 1475 O O . TRP B 1 54 ? 7.277 -6.387 0.373 1 92.62 54 TRP B O 1
ATOM 1485 N N . HIS B 1 55 ? 6.621 -7.098 -1.643 1 94.62 55 HIS B N 1
ATOM 1486 C CA . HIS B 1 55 ? 5.203 -6.988 -1.326 1 94.62 55 HIS B CA 1
ATOM 1487 C C . HIS B 1 55 ? 4.562 -8.367 -1.177 1 94.62 55 HIS B C 1
ATOM 1489 O O . HIS B 1 55 ? 4.746 -9.234 -2.031 1 94.62 55 HIS B O 1
ATOM 1495 N N . ARG B 1 56 ? 3.799 -8.492 -0.103 1 94.44 56 ARG B N 1
ATOM 1496 C CA . ARG B 1 56 ? 2.914 -9.641 0.034 1 94.44 56 ARG B CA 1
ATOM 1497 C C . ARG B 1 56 ? 1.569 -9.383 -0.64 1 94.44 56 ARG B C 1
ATOM 1499 O O . ARG B 1 56 ? 0.844 -8.461 -0.258 1 94.44 56 ARG B O 1
ATOM 1506 N N . VAL B 1 57 ? 1.259 -10.188 -1.579 1 97 57 VAL B N 1
ATOM 1507 C CA . VAL B 1 57 ? 0.024 -9.992 -2.332 1 97 57 VAL B CA 1
ATOM 1508 C C . VAL B 1 57 ? -0.843 -11.242 -2.234 1 97 57 VAL B C 1
ATOM 1510 O O . VAL B 1 57 ? -0.347 -12.359 -2.387 1 97 57 VAL B O 1
ATOM 1513 N N . LYS B 1 58 ? -2.143 -11 -2.076 1 97.25 58 LYS B N 1
ATOM 1514 C CA . LYS B 1 58 ? -3.084 -12.109 -1.992 1 97.25 58 LYS B CA 1
ATOM 1515 C C . LYS B 1 58 ? -4.195 -11.969 -3.031 1 97.25 58 LYS B C 1
ATOM 1517 O O . LYS B 1 58 ? -4.688 -10.867 -3.273 1 97.25 58 LYS B O 1
ATOM 1522 N N . PHE B 1 59 ? -4.559 -13.062 -3.559 1 97.62 59 PHE B N 1
ATOM 1523 C CA . PHE B 1 59 ? -5.738 -13.156 -4.41 1 97.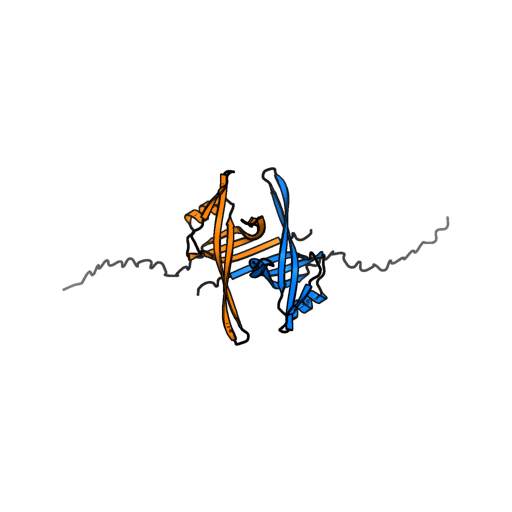62 59 PHE B CA 1
ATOM 1524 C C . PHE B 1 59 ? -6.719 -14.188 -3.869 1 97.62 59 PHE B C 1
ATOM 1526 O O . PHE B 1 59 ? -6.324 -15.297 -3.516 1 97.62 59 PHE B O 1
ATOM 1533 N N . TRP B 1 60 ? -8 -13.82 -3.943 1 95.38 60 TRP B N 1
ATOM 1534 C CA . TRP B 1 60 ? -9.016 -14.664 -3.32 1 95.38 60 TRP B CA 1
ATOM 1535 C C . TRP B 1 60 ? -10.008 -15.18 -4.359 1 95.38 60 TRP B C 1
ATOM 1537 O O . TRP B 1 60 ? -10.781 -16.094 -4.086 1 95.38 60 TRP B O 1
ATOM 1547 N N . SER B 1 61 ? -10.023 -14.586 -5.531 1 95.25 61 SER B N 1
ATOM 1548 C CA . SER B 1 61 ? -10.945 -14.984 -6.594 1 95.25 61 SER B CA 1
ATOM 1549 C C . SER B 1 61 ? -10.539 -16.328 -7.203 1 95.25 61 SER B C 1
ATOM 1551 O O . SER B 1 61 ? -9.414 -16.469 -7.691 1 95.25 61 SER B O 1
ATOM 1553 N N . GLU B 1 62 ? -11.508 -17.156 -7.273 1 95.06 62 GLU B N 1
ATOM 1554 C CA . GLU B 1 62 ? -11.219 -18.5 -7.785 1 95.06 62 GLU B CA 1
ATOM 1555 C C . GLU B 1 62 ? -10.703 -18.438 -9.219 1 95.06 62 GLU B C 1
ATOM 1557 O O . GLU B 1 62 ? -9.742 -19.125 -9.57 1 95.06 62 GLU B O 1
ATOM 1562 N N . GLY B 1 63 ? -11.367 -17.672 -9.977 1 96.25 63 GLY B N 1
ATOM 1563 C CA . GLY B 1 63 ? -10.938 -17.531 -11.359 1 96.25 63 GLY B CA 1
ATOM 1564 C C . GLY B 1 63 ? -9.523 -16.984 -11.492 1 96.25 63 GLY B C 1
ATOM 1565 O O . GLY B 1 63 ? -8.734 -17.5 -12.289 1 96.25 63 GLY B O 1
ATOM 1566 N N . THR B 1 64 ? -9.211 -16.016 -10.688 1 97.62 64 THR B N 1
ATOM 1567 C CA . THR B 1 64 ? -7.883 -15.414 -10.734 1 97.62 64 THR B CA 1
ATOM 1568 C C . THR B 1 64 ? -6.832 -16.391 -10.211 1 97.62 64 THR B C 1
ATOM 1570 O O . THR B 1 64 ? -5.73 -16.484 -10.758 1 97.62 64 THR B O 1
ATOM 1573 N N . ILE B 1 65 ? -7.195 -17.078 -9.203 1 97.62 65 ILE B N 1
ATOM 1574 C CA . ILE B 1 65 ? -6.281 -18.078 -8.633 1 97.62 65 ILE B CA 1
ATOM 1575 C C . ILE B 1 65 ? -5.934 -19.125 -9.688 1 97.62 65 ILE B C 1
ATOM 1577 O O . ILE B 1 65 ? -4.77 -19.484 -9.852 1 97.62 65 ILE B O 1
ATOM 1581 N N . GLY B 1 66 ? -6.957 -19.656 -10.359 1 97.19 66 GLY B N 1
ATOM 1582 C CA . GLY B 1 66 ? -6.707 -20.594 -11.445 1 97.19 66 GLY B CA 1
ATOM 1583 C C . GLY B 1 66 ? -5.777 -20.047 -12.508 1 97.19 66 GLY B C 1
ATOM 1584 O O . GLY B 1 66 ? -4.863 -20.734 -12.961 1 97.19 66 GLY B O 1
ATOM 1585 N N . PHE B 1 67 ? -6.059 -18.812 -12.891 1 97.56 67 PHE B N 1
ATOM 1586 C CA . PHE B 1 67 ? -5.223 -18.125 -13.883 1 97.56 67 PHE B CA 1
ATOM 1587 C C . PHE B 1 67 ? -3.779 -18.047 -13.398 1 97.56 67 PHE B C 1
ATOM 1589 O O . PHE B 1 67 ? -2.848 -18.328 -14.156 1 97.56 67 PHE B O 1
ATOM 1596 N N . ILE B 1 68 ? -3.547 -17.672 -12.156 1 97.62 68 ILE B N 1
ATOM 1597 C CA . ILE B 1 68 ? -2.225 -17.516 -11.562 1 97.62 68 ILE B CA 1
ATOM 1598 C C . ILE B 1 68 ? -1.503 -18.875 -11.57 1 97.62 68 ILE B C 1
ATOM 1600 O O . ILE B 1 68 ? -0.334 -18.953 -11.953 1 97.62 68 ILE B O 1
ATOM 1604 N N . GLN B 1 69 ? -2.213 -19.859 -11.219 1 96.19 69 GLN B N 1
ATOM 1605 C CA . GLN B 1 69 ? -1.633 -21.188 -11.133 1 96.19 69 GLN B CA 1
ATOM 1606 C C . GLN B 1 69 ? -1.139 -21.672 -12.5 1 96.19 69 GLN B C 1
ATOM 1608 O O . GLN B 1 69 ? -0.09 -22.312 -12.594 1 96.19 69 GLN B O 1
ATOM 1613 N N . ARG B 1 70 ? -1.798 -21.266 -13.461 1 96.19 70 ARG B N 1
ATOM 1614 C CA . ARG B 1 70 ? -1.511 -21.797 -14.797 1 96.19 70 ARG B CA 1
ATOM 1615 C C . ARG B 1 70 ? -0.479 -20.922 -15.508 1 96.19 70 ARG B C 1
ATOM 1617 O O . ARG B 1 70 ? 0.257 -21.406 -16.375 1 96.19 70 ARG B O 1
ATOM 1624 N N . ASN B 1 71 ? -0.435 -19.656 -15.133 1 95.62 71 ASN B N 1
ATOM 1625 C CA . ASN B 1 71 ? 0.247 -18.734 -16.047 1 95.62 71 ASN B CA 1
ATOM 1626 C C . ASN B 1 71 ? 1.397 -18.016 -15.344 1 95.62 71 ASN B C 1
ATOM 1628 O O . ASN B 1 71 ? 2.166 -17.297 -15.992 1 95.62 71 ASN B O 1
ATOM 1632 N N . MET B 1 72 ? 1.518 -18.203 -14.023 1 95.5 72 MET B N 1
ATOM 1633 C CA . MET B 1 72 ? 2.502 -17.391 -13.305 1 95.5 72 MET B CA 1
ATOM 1634 C C . MET B 1 72 ? 3.559 -18.281 -12.656 1 95.5 72 MET B C 1
ATOM 1636 O O . MET B 1 72 ? 3.238 -19.344 -12.109 1 95.5 72 MET B O 1
ATOM 1640 N N . ALA B 1 73 ? 4.816 -17.75 -12.758 1 96.44 73 ALA B N 1
ATOM 1641 C CA . ALA B 1 73 ? 5.938 -18.453 -12.148 1 96.44 73 ALA B CA 1
ATOM 1642 C C . ALA B 1 73 ? 7 -17.484 -11.648 1 96.44 73 ALA B C 1
ATOM 1644 O O . ALA B 1 73 ? 6.996 -16.312 -12.016 1 96.44 73 ALA B O 1
ATOM 1645 N N . LYS B 1 74 ? 7.871 -18.047 -10.836 1 96.88 74 LYS B N 1
ATOM 1646 C CA . LYS B 1 74 ? 8.992 -17.266 -10.328 1 96.88 74 LYS B CA 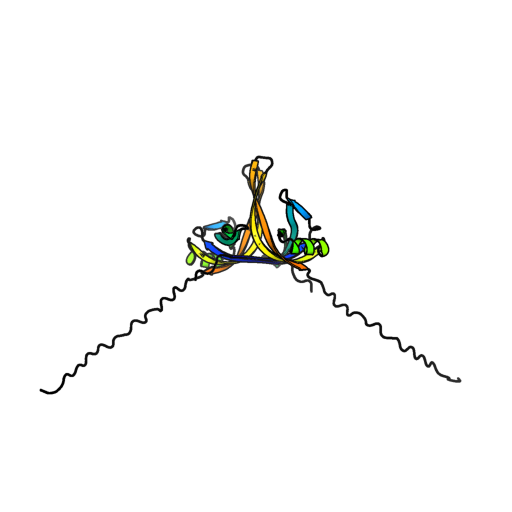1
ATOM 1647 C C . LYS B 1 74 ? 9.703 -16.516 -11.453 1 96.88 74 LYS B C 1
ATOM 1649 O O . LYS B 1 74 ? 9.93 -17.078 -12.531 1 96.88 74 LYS B O 1
ATOM 1654 N N . GLY B 1 75 ? 10.07 -15.258 -11.133 1 95.06 75 GLY B N 1
ATOM 1655 C CA . GLY B 1 75 ? 10.875 -14.492 -12.07 1 95.06 75 GLY B CA 1
ATOM 1656 C C . GLY B 1 75 ? 10.055 -13.695 -13.062 1 95.06 75 GLY B C 1
ATOM 1657 O O . GLY B 1 75 ? 10.562 -12.781 -13.711 1 95.06 75 GLY B O 1
ATOM 1658 N N . GLN B 1 76 ? 8.82 -13.977 -13.188 1 93.75 76 GLN B N 1
ATOM 1659 C CA . GLN B 1 76 ? 7.953 -13.328 -14.164 1 93.75 76 GLN B CA 1
ATOM 1660 C C . GLN B 1 76 ? 7.637 -11.891 -13.758 1 93.75 76 GLN B C 1
ATOM 1662 O O . GLN B 1 76 ? 7.379 -11.617 -12.578 1 93.75 76 GLN B O 1
ATOM 1667 N N . LEU B 1 77 ? 7.711 -11.008 -14.797 1 95.12 77 LEU B N 1
ATOM 1668 C CA . LEU B 1 77 ? 7.258 -9.633 -14.594 1 95.12 77 LEU B CA 1
ATOM 1669 C C . LEU B 1 77 ? 5.734 -9.547 -14.664 1 95.12 77 LEU B C 1
ATOM 1671 O O . LEU B 1 77 ? 5.125 -10.047 -15.609 1 95.12 77 LEU B O 1
ATOM 1675 N N . VAL B 1 78 ? 5.125 -8.883 -13.656 1 96.88 78 VAL B N 1
ATOM 1676 C CA . VAL B 1 78 ? 3.668 -8.836 -13.609 1 96.88 78 VAL B CA 1
ATOM 1677 C C . VAL B 1 78 ? 3.201 -7.422 -13.281 1 96.88 78 VAL B C 1
ATOM 1679 O O . VAL B 1 78 ? 3.963 -6.625 -12.727 1 96.88 78 VAL B O 1
ATOM 1682 N N . GLU B 1 79 ? 2.051 -7.156 -13.695 1 97.12 79 GLU B N 1
ATOM 1683 C CA . GLU B 1 79 ? 1.293 -5.988 -13.258 1 97.12 79 GLU B CA 1
ATOM 1684 C C . GLU B 1 79 ? 0.137 -6.387 -12.344 1 97.12 79 GLU B C 1
ATOM 1686 O O . GLU B 1 79 ? -0.637 -7.289 -12.68 1 97.12 79 GLU B O 1
ATOM 1691 N N . ILE B 1 80 ? 0.004 -5.684 -11.188 1 97.81 80 ILE B N 1
ATOM 1692 C CA . ILE B 1 80 ? -1.019 -6.027 -10.203 1 97.81 80 ILE B CA 1
ATOM 1693 C C . ILE B 1 80 ? -1.774 -4.766 -9.781 1 97.81 80 ILE B C 1
ATOM 1695 O O . ILE B 1 80 ? -1.173 -3.707 -9.594 1 97.81 80 ILE B O 1
ATOM 1699 N N . GLU B 1 81 ? -3.031 -4.902 -9.688 1 97.62 81 GLU B N 1
ATOM 1700 C CA . GLU B 1 81 ? -3.889 -3.916 -9.039 1 97.62 81 GLU B CA 1
ATOM 1701 C C . GLU B 1 81 ? -4.566 -4.5 -7.801 1 97.62 81 GLU B C 1
ATOM 1703 O O . GLU B 1 81 ? -4.934 -5.676 -7.785 1 97.62 81 GLU B O 1
ATOM 1708 N N . GLY B 1 82 ? -4.777 -3.643 -6.832 1 96.38 82 GLY B N 1
ATOM 1709 C CA . GLY B 1 82 ? -5.461 -4.066 -5.621 1 96.38 82 GLY B CA 1
ATOM 1710 C C . GLY B 1 82 ? -5.574 -2.967 -4.582 1 96.38 82 GLY B C 1
ATOM 1711 O O . GLY B 1 82 ? -5.664 -1.787 -4.926 1 96.38 82 GLY B O 1
ATOM 1712 N N . ALA B 1 83 ? -5.695 -3.471 -3.332 1 93.56 83 ALA B N 1
ATOM 1713 C CA . ALA B 1 83 ? -5.805 -2.545 -2.209 1 93.56 83 ALA B CA 1
ATOM 1714 C C . ALA B 1 83 ? -5.008 -3.043 -1.007 1 93.56 83 ALA B C 1
ATOM 1716 O O . ALA B 1 83 ? -4.859 -4.254 -0.811 1 93.56 83 ALA B O 1
ATOM 1717 N N . PHE B 1 84 ? -4.543 -2.096 -0.264 1 89.75 84 PHE B N 1
ATOM 1718 C CA . PHE B 1 84 ? -3.787 -2.426 0.939 1 89.75 84 PHE B CA 1
ATOM 1719 C C . PHE B 1 84 ? -4.723 -2.854 2.064 1 89.75 84 PHE B C 1
ATOM 1721 O O . PHE B 1 84 ? -5.785 -2.26 2.254 1 89.75 84 PHE B O 1
ATOM 1728 N N . ARG B 1 85 ? -4.297 -3.861 2.736 1 86.62 85 ARG B N 1
ATOM 1729 C CA . ARG B 1 85 ? -4.953 -4.324 3.953 1 86.62 85 ARG B CA 1
ATOM 1730 C C . ARG B 1 85 ? -3.93 -4.742 5.004 1 86.62 85 ARG B C 1
ATOM 1732 O O . ARG B 1 85 ? -2.791 -5.078 4.672 1 86.62 85 ARG B O 1
ATOM 1739 N N . TYR B 1 86 ? -4.375 -4.574 6.18 1 83.44 86 TYR B N 1
ATOM 1740 C CA . TYR B 1 86 ? -3.506 -5.02 7.266 1 83.44 86 TYR B CA 1
ATOM 1741 C C . TYR B 1 86 ? -4.086 -6.242 7.961 1 83.44 86 TYR B C 1
ATOM 1743 O O . TYR B 1 86 ? -5.242 -6.234 8.391 1 8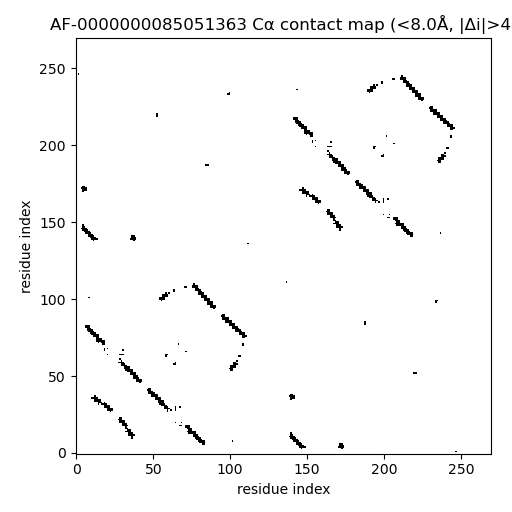3.44 86 TYR B O 1
ATOM 1751 N N . GLU B 1 87 ? -3.338 -7.297 7.953 1 82.94 87 GLU B N 1
ATOM 1752 C CA . GLU B 1 87 ? -3.746 -8.531 8.617 1 82.94 87 GLU B CA 1
ATOM 1753 C C . GLU B 1 87 ? -3.049 -8.695 9.961 1 82.94 87 GLU B C 1
ATOM 1755 O O . GLU B 1 87 ? -1.868 -8.367 10.102 1 82.94 87 GLU B O 1
ATOM 1760 N N . GLU B 1 88 ? -3.891 -9.125 10.93 1 79.69 88 GLU B N 1
ATOM 1761 C CA . GLU B 1 88 ? -3.348 -9.305 12.273 1 79.69 88 GLU B CA 1
ATOM 1762 C C . GLU B 1 88 ? -2.934 -10.75 12.516 1 79.69 88 GLU B C 1
ATOM 1764 O O . GLU B 1 88 ? -3.59 -11.68 12.039 1 79.69 88 GLU B O 1
ATOM 1769 N N . TYR B 1 89 ? -1.698 -10.867 13.102 1 75.56 89 TYR B N 1
ATOM 1770 C CA . TYR B 1 89 ? -1.311 -12.211 13.523 1 75.56 89 TYR B CA 1
ATOM 1771 C C . TYR B 1 89 ? -0.578 -12.172 14.859 1 75.56 89 TYR B C 1
ATOM 1773 O O . TYR B 1 89 ? -0.063 -11.125 15.266 1 75.56 89 TYR B O 1
ATOM 1781 N N . THR B 1 90 ? -0.813 -13.188 15.648 1 76.75 90 THR B N 1
ATOM 1782 C CA . THR B 1 90 ? -0.143 -13.32 16.938 1 76.75 90 THR B CA 1
ATOM 1783 C C . THR B 1 90 ? 1.108 -14.18 16.812 1 76.75 90 THR B C 1
ATOM 1785 O O . THR B 1 90 ? 1.043 -15.312 16.312 1 76.75 90 THR B O 1
ATOM 1788 N N . ASP B 1 91 ? 2.24 -13.508 17.281 1 72.75 91 ASP B N 1
ATOM 1789 C CA . ASP B 1 91 ? 3.486 -14.258 17.156 1 72.75 91 ASP B CA 1
ATOM 1790 C C . ASP B 1 91 ? 3.646 -15.258 18.297 1 72.75 91 ASP B C 1
ATOM 1792 O O . ASP B 1 91 ? 2.742 -15.422 19.109 1 72.75 91 ASP B O 1
ATOM 1796 N N . ARG B 1 92 ? 4.719 -16.078 18.156 1 74.69 92 ARG B N 1
ATOM 1797 C CA . ARG B 1 92 ? 4.977 -17.172 19.094 1 74.69 92 ARG B CA 1
ATOM 1798 C C . ARG B 1 92 ? 5.059 -16.641 20.516 1 74.69 92 ARG B C 1
ATOM 1800 O O . ARG B 1 92 ? 4.789 -17.391 21.469 1 74.69 92 ARG B O 1
ATOM 1807 N N . GLU B 1 93 ? 5.277 -15.43 20.625 1 77 93 GLU B N 1
ATOM 1808 C CA . GLU B 1 93 ? 5.418 -14.812 21.938 1 77 93 GLU B CA 1
ATOM 1809 C C . GLU B 1 93 ? 4.109 -14.164 22.375 1 77 93 GLU B C 1
ATOM 1811 O O . GLU B 1 93 ? 4.062 -13.5 23.422 1 77 93 GLU B O 1
ATOM 1816 N N . GLY B 1 94 ? 3.143 -14.273 21.562 1 76.88 94 GLY B N 1
ATOM 1817 C CA . GLY B 1 94 ? 1.836 -13.742 21.922 1 76.88 94 GLY B CA 1
ATOM 1818 C C . GLY B 1 94 ? 1.656 -12.281 21.531 1 76.88 94 GLY B C 1
ATOM 1819 O O . GLY B 1 94 ? 0.686 -11.641 21.938 1 76.88 94 GLY B O 1
ATOM 1820 N N . VAL B 1 95 ? 2.654 -11.898 20.875 1 72.5 95 VAL B N 1
ATOM 1821 C CA . VAL B 1 95 ? 2.586 -10.492 20.5 1 72.5 95 VAL B CA 1
ATOM 1822 C C . VAL B 1 95 ? 1.783 -10.344 19.203 1 72.5 95 VAL B C 1
ATOM 1824 O O . VAL B 1 95 ? 2.031 -11.055 18.234 1 72.5 95 VAL B O 1
ATOM 1827 N N . LYS B 1 96 ? 0.81 -9.461 19.281 1 76.06 96 LYS B N 1
ATOM 1828 C CA . LYS B 1 96 ? -0.013 -9.172 18.109 1 76.06 96 LYS B CA 1
ATOM 1829 C C . LYS B 1 96 ? 0.715 -8.25 17.141 1 76.06 96 LYS B C 1
ATOM 1831 O O . LYS B 1 96 ? 1.189 -7.184 17.531 1 76.06 96 LYS B O 1
ATOM 1836 N N . ASN B 1 97 ? 0.878 -8.938 15.859 1 72.56 97 ASN B N 1
ATOM 1837 C CA . ASN B 1 97 ? 1.524 -8.148 14.812 1 72.56 97 ASN B CA 1
ATOM 1838 C C . ASN B 1 97 ? 0.567 -7.844 13.664 1 72.56 97 ASN B C 1
ATOM 1840 O O . ASN B 1 97 ? -0.387 -8.586 13.438 1 72.56 97 ASN B O 1
ATOM 1844 N N . LYS B 1 98 ? 0.768 -6.617 13.164 1 75 98 LYS B N 1
ATOM 1845 C CA . LYS B 1 98 ? 0.03 -6.254 11.953 1 75 98 LYS B CA 1
ATOM 1846 C C . LYS B 1 98 ? 0.927 -6.32 10.727 1 75 98 LYS B C 1
ATOM 1848 O O . LYS B 1 98 ? 1.998 -5.711 10.695 1 75 98 LYS B O 1
ATOM 1853 N N . VAL B 1 99 ? 0.474 -7.223 9.789 1 78.44 99 VAL B N 1
ATOM 1854 C CA . VAL B 1 99 ? 1.266 -7.371 8.57 1 78.44 99 VAL B CA 1
ATOM 1855 C C . VAL B 1 99 ? 0.535 -6.723 7.398 1 78.44 99 VAL B C 1
ATOM 1857 O O . VAL B 1 99 ? -0.654 -6.973 7.184 1 78.44 99 VAL B O 1
ATOM 1860 N N . PRO B 1 100 ? 1.236 -5.879 6.715 1 84.81 100 PRO B N 1
ATOM 1861 C CA . PRO B 1 100 ? 0.622 -5.301 5.52 1 84.81 100 PRO B CA 1
ATOM 1862 C C . PRO B 1 100 ? 0.496 -6.309 4.379 1 84.81 100 PRO B C 1
ATOM 1864 O O . PRO B 1 100 ? 1.419 -7.09 4.133 1 84.81 100 PRO B O 1
ATOM 1867 N N . VAL B 1 101 ? -0.652 -6.336 3.789 1 91.44 101 VAL B N 1
ATOM 1868 C CA . VAL B 1 101 ? -0.905 -7.191 2.633 1 91.44 101 VAL B CA 1
ATOM 1869 C C . VAL B 1 101 ? -1.649 -6.398 1.56 1 91.44 101 VAL B C 1
ATOM 1871 O O . VAL B 1 101 ? -2.404 -5.477 1.87 1 91.44 101 VAL B O 1
ATOM 1874 N N . ILE B 1 102 ? -1.317 -6.719 0.35 1 94.19 102 ILE B N 1
ATOM 1875 C CA . ILE B 1 102 ? -2.096 -6.191 -0.767 1 94.19 102 ILE B CA 1
ATOM 1876 C C . ILE B 1 102 ? -3.111 -7.238 -1.225 1 94.19 102 ILE B C 1
ATOM 1878 O O . ILE B 1 102 ? -2.736 -8.336 -1.645 1 94.19 102 ILE B O 1
ATOM 1882 N N . ASN B 1 103 ? -4.375 -6.898 -1.102 1 95 103 ASN B N 1
ATOM 1883 C CA . ASN B 1 103 ? -5.402 -7.742 -1.698 1 95 103 ASN B CA 1
ATOM 1884 C C . ASN B 1 103 ? -5.605 -7.418 -3.176 1 95 103 ASN B C 1
ATOM 1886 O O . ASN B 1 103 ? -6.184 -6.387 -3.516 1 95 103 ASN B O 1
ATOM 1890 N N . GLY B 1 104 ? -5.152 -8.367 -3.971 1 97.06 104 GLY B N 1
ATOM 1891 C CA . GLY B 1 104 ? -5.176 -8.148 -5.41 1 97.06 104 GLY B CA 1
ATOM 1892 C C . GLY B 1 104 ? -6.543 -8.375 -6.023 1 97.06 104 GLY B C 1
ATOM 1893 O O . GLY B 1 104 ? -7.27 -9.289 -5.613 1 97.06 104 GLY B O 1
ATOM 1894 N N . THR B 1 105 ? -6.848 -7.586 -7.055 1 96 105 THR B N 1
ATOM 1895 C CA . THR B 1 105 ? -8.086 -7.723 -7.812 1 96 105 THR B CA 1
ATOM 1896 C C . THR B 1 105 ? -7.789 -8.102 -9.258 1 96 105 THR B C 1
ATOM 1898 O O . THR B 1 105 ? -8.609 -8.742 -9.922 1 96 105 THR B O 1
ATOM 1901 N N . ASN B 1 106 ? -6.68 -7.668 -9.688 1 97.44 106 ASN B N 1
ATOM 1902 C CA . ASN B 1 106 ? -6.27 -7.984 -11.055 1 97.44 106 ASN B CA 1
ATOM 1903 C C . ASN B 1 106 ? -4.77 -8.258 -11.141 1 97.44 106 ASN B C 1
ATOM 1905 O O . ASN B 1 106 ? -3.98 -7.633 -10.43 1 97.44 106 ASN B O 1
ATOM 1909 N N . ILE B 1 107 ? -4.473 -9.141 -12.039 1 97.69 107 ILE B N 1
ATOM 1910 C CA . ILE B 1 107 ? -3.074 -9.469 -12.305 1 97.69 107 ILE B CA 1
ATOM 1911 C C . ILE B 1 107 ? -2.908 -9.867 -13.773 1 97.69 107 ILE B C 1
ATOM 1913 O O . ILE B 1 107 ? -3.756 -10.562 -14.328 1 97.69 107 ILE B O 1
ATOM 1917 N N . MET B 1 108 ? -1.828 -9.492 -14.344 1 96 108 MET B N 1
ATOM 1918 C CA . MET B 1 108 ? -1.507 -9.898 -15.711 1 96 108 MET B CA 1
ATOM 1919 C C . MET B 1 108 ? 0.002 -9.977 -15.906 1 96 108 MET B C 1
ATOM 1921 O O . MET B 1 108 ? 0.75 -9.156 -15.375 1 96 108 MET B O 1
ATOM 1925 N N . PRO B 1 109 ? 0.412 -10.945 -16.688 1 94.44 109 PRO B N 1
ATOM 1926 C CA . PRO B 1 109 ? 1.832 -10.992 -17.047 1 94.44 109 PRO B CA 1
ATOM 1927 C C . PRO B 1 109 ? 2.236 -9.883 -18.016 1 94.44 109 PRO B C 1
ATOM 1929 O O . PRO B 1 109 ? 1.428 -9.453 -18.844 1 94.44 109 PRO B O 1
ATOM 1932 N N . LEU B 1 110 ? 3.387 -9.383 -17.75 1 90 110 LEU B N 1
ATOM 1933 C CA . LEU B 1 110 ? 3.941 -8.438 -18.703 1 90 110 LEU B CA 1
ATOM 1934 C C . LEU B 1 110 ? 5.016 -9.102 -19.562 1 90 110 LEU B C 1
ATOM 1936 O O . LEU B 1 110 ? 5.844 -9.859 -19.047 1 90 110 LEU B O 1
ATOM 1940 N N . SER B 1 111 ? 4.656 -9.492 -20.859 1 74.06 111 SER B N 1
ATOM 1941 C CA . SER B 1 111 ? 5.562 -10.164 -21.797 1 74.06 111 SER B CA 1
ATOM 1942 C C . SER B 1 111 ? 6.543 -9.18 -22.422 1 74.06 111 SER B C 1
ATOM 1944 O O . SER B 1 111 ? 6.203 -8.016 -22.656 1 74.06 111 SER B O 1
ATOM 1946 N N . PHE B 1 112 ? 7.766 -9.391 -22.141 1 58.25 112 PHE B N 1
ATOM 1947 C CA . PHE B 1 112 ? 8.703 -8.703 -23.016 1 58.25 112 PHE B CA 1
ATOM 1948 C C . PHE B 1 112 ? 8.484 -9.102 -24.469 1 58.25 112 PHE B C 1
ATOM 1950 O O . PHE B 1 112 ? 8.414 -10.289 -24.797 1 58.25 112 PHE B O 1
ATOM 1957 N N . ASN B 1 113 ? 7.434 -8.625 -25.016 1 49.75 113 ASN B N 1
ATOM 1958 C CA . ASN B 1 113 ? 7.52 -8.93 -26.438 1 49.75 113 ASN B CA 1
ATOM 1959 C C . ASN B 1 113 ? 8.945 -8.805 -26.953 1 49.75 113 ASN B C 1
ATOM 1961 O O . ASN B 1 113 ? 9.516 -7.707 -26.969 1 49.75 113 ASN B O 1
ATOM 1965 N N . ASP B 1 114 ? 9.797 -9.703 -26.531 1 46.03 114 ASP B N 1
ATOM 1966 C CA . ASP B 1 114 ? 10.898 -9.617 -27.5 1 46.03 114 ASP B CA 1
ATOM 1967 C C . ASP B 1 114 ? 10.367 -9.539 -28.922 1 46.03 114 ASP B C 1
ATOM 1969 O O . ASP B 1 114 ? 9.586 -10.391 -29.344 1 46.03 114 ASP B O 1
ATOM 1973 N N . GLY B 1 115 ? 9.906 -8.461 -29.312 1 44.78 115 GLY B N 1
ATOM 1974 C CA . GLY B 1 115 ? 9.711 -8.227 -30.734 1 44.78 115 GLY B CA 1
ATOM 1975 C C . GLY B 1 115 ? 10.469 -9.211 -31.609 1 44.78 115 GLY B C 1
ATOM 1976 O O . GLY B 1 115 ? 11.164 -8.805 -32.531 1 44.78 115 GLY B O 1
ATOM 1977 N N . GLN B 1 116 ? 11.078 -10.266 -31.188 1 42.66 116 GLN B N 1
ATOM 1978 C CA . GLN B 1 116 ? 11.539 -10.906 -32.406 1 42.66 116 GLN B CA 1
ATOM 1979 C C . GLN B 1 116 ? 10.359 -11.242 -33.344 1 42.66 116 GLN B C 1
ATOM 1981 O O . GLN B 1 116 ? 9.398 -11.883 -32.906 1 42.66 116 GLN B O 1
ATOM 1986 N N . PRO B 1 117 ? 10.125 -10.344 -34.344 1 41.25 117 PRO B N 1
ATOM 1987 C CA . PRO B 1 117 ? 9.195 -10.68 -35.438 1 41.25 117 PRO B CA 1
ATOM 1988 C C . PRO B 1 117 ? 9.156 -12.18 -35.719 1 41.25 117 PRO B C 1
ATOM 1990 O O . PRO B 1 117 ? 10.203 -12.836 -35.719 1 41.25 117 PRO B O 1
ATOM 1993 N N . SER B 1 118 ? 8.141 -12.883 -35.312 1 41.78 118 SER B N 1
ATOM 1994 C CA . SER B 1 118 ? 7.961 -14.18 -35.938 1 41.78 118 SER B CA 1
ATOM 1995 C C . SER B 1 118 ? 8.484 -14.172 -37.375 1 41.78 118 SER B C 1
ATOM 1997 O O . SER B 1 118 ? 8.016 -13.398 -38.219 1 41.78 118 SER B O 1
ATOM 1999 N N . GLU B 1 119 ? 9.797 -14.328 -37.594 1 38.31 119 GLU B N 1
ATOM 2000 C CA . GLU B 1 119 ? 10.258 -14.633 -38.938 1 38.31 119 GLU B CA 1
ATOM 2001 C C . GLU B 1 119 ? 9.258 -15.516 -39.688 1 38.31 119 GLU B C 1
ATOM 2003 O O . GLU B 1 119 ? 9.062 -16.672 -39.312 1 38.31 119 GLU B O 1
ATOM 2008 N N . GLN B 1 120 ? 8.07 -14.938 -40.031 1 38.56 120 GLN B N 1
ATOM 2009 C CA . GLN B 1 120 ? 7.387 -15.555 -41.188 1 38.56 120 GLN B CA 1
ATOM 2010 C C . GLN B 1 120 ? 8.391 -16.094 -42.188 1 38.56 120 GLN B C 1
ATOM 2012 O O . GLN B 1 120 ? 9.109 -15.328 -42.844 1 38.56 120 GLN B O 1
ATOM 2017 N N . GLY B 1 121 ? 9.016 -17.25 -41.906 1 38.75 121 GLY B N 1
ATOM 2018 C CA . GLY B 1 121 ? 9.766 -18.062 -42.844 1 38.75 121 GLY B CA 1
ATOM 2019 C C . GLY B 1 121 ? 9.227 -17.969 -44.25 1 38.75 121 GLY B C 1
ATOM 2020 O O . GLY B 1 121 ? 8.047 -18.234 -44.5 1 38.75 121 GLY B O 1
ATOM 2021 N N . ALA B 1 122 ? 9.734 -16.984 -45.094 1 37.47 122 ALA B N 1
ATOM 2022 C CA . ALA B 1 122 ? 9.688 -16.812 -46.562 1 37.47 122 ALA B CA 1
ATOM 2023 C C . ALA B 1 122 ? 9.742 -18.156 -47.25 1 37.47 122 ALA B C 1
ATOM 2025 O O . ALA B 1 122 ? 10.688 -18.938 -47.062 1 37.47 122 ALA B O 1
ATOM 2026 N N . SER B 1 123 ? 8.57 -18.766 -47.438 1 39.09 123 SER B N 1
ATOM 2027 C CA . SER B 1 123 ? 8.414 -19.859 -48.375 1 39.09 123 SER B CA 1
ATOM 2028 C C . SER B 1 123 ? 9.195 -19.594 -49.656 1 39.09 123 SER B C 1
ATOM 2030 O O . SER B 1 123 ? 8.867 -18.672 -50.406 1 39.09 123 SER B O 1
ATOM 2032 N N . GLY B 1 124 ? 10.547 -19.5 -49.562 1 35.97 124 GLY B N 1
ATOM 2033 C CA . GLY B 1 124 ? 11.367 -19.562 -50.781 1 35.97 124 GLY B CA 1
ATOM 2034 C C . GLY B 1 124 ? 10.82 -20.5 -51.812 1 35.97 124 GLY B C 1
ATOM 2035 O O . GLY B 1 124 ? 10.727 -21.719 -51.594 1 35.97 124 GLY B O 1
ATOM 2036 N N . GLY B 1 125 ? 9.703 -20.047 -52.438 1 36.66 125 GLY B N 1
ATOM 2037 C CA . GLY B 1 125 ? 9.234 -20.625 -53.688 1 36.66 125 GLY B CA 1
ATOM 2038 C C . GLY B 1 125 ? 10.352 -20.969 -54.625 1 36.66 125 GLY B C 1
ATOM 2039 O O . GLY B 1 125 ? 10.992 -20.078 -55.188 1 36.66 125 GLY B O 1
ATOM 2040 N N . ALA B 1 126 ? 11.297 -21.875 -54.188 1 35.53 126 ALA B N 1
ATOM 2041 C CA . ALA B 1 126 ? 12.406 -22.359 -55 1 35.53 126 ALA B CA 1
ATOM 2042 C C . ALA B 1 126 ? 11.914 -22.891 -56.344 1 35.53 126 ALA B C 1
ATOM 2044 O O . ALA B 1 126 ? 12.672 -23.531 -57.094 1 35.53 126 ALA B O 1
ATOM 2045 N N . GLY B 1 127 ? 10.594 -22.734 -56.719 1 36.47 127 GLY B N 1
ATOM 2046 C CA . GLY B 1 127 ? 10.492 -23.609 -57.875 1 36.47 127 GLY B CA 1
ATOM 2047 C C . GLY B 1 127 ? 11.484 -23.266 -58.969 1 36.47 127 GLY B C 1
ATOM 2048 O O . GLY B 1 127 ? 11.547 -22.125 -59.406 1 36.47 127 GLY B O 1
ATOM 2049 N N . ASN B 1 128 ? 12.75 -23.656 -58.75 1 35.66 128 ASN B N 1
ATOM 2050 C CA . ASN B 1 128 ? 13.828 -23.578 -59.719 1 35.66 128 ASN B CA 1
ATOM 2051 C C . ASN B 1 128 ? 13.367 -24.016 -61.125 1 35.66 128 ASN B C 1
ATOM 2053 O O . ASN B 1 128 ? 13.242 -25.203 -61.375 1 35.66 128 ASN B O 1
ATOM 2057 N N . ASP B 1 129 ? 12.227 -23.406 -61.562 1 35.84 129 ASP B N 1
ATOM 2058 C CA . ASP B 1 129 ? 11.883 -23.766 -62.938 1 35.84 129 ASP B CA 1
ATOM 2059 C C . ASP B 1 129 ? 13.031 -23.438 -63.875 1 35.84 129 ASP B C 1
ATOM 2061 O O . ASP B 1 129 ? 13.109 -22.312 -64.375 1 35.84 129 ASP B O 1
ATOM 2065 N N . HIS B 1 130 ? 14.266 -23.469 -63.344 1 33.41 130 HIS B N 1
ATOM 2066 C CA . HIS B 1 130 ? 15.195 -22.984 -64.375 1 33.41 130 HIS B CA 1
ATOM 2067 C C . HIS B 1 130 ? 15.008 -23.734 -65.688 1 33.41 130 HIS B C 1
ATOM 2069 O O . HIS B 1 130 ? 15.312 -24.938 -65.75 1 33.41 130 HIS B O 1
ATOM 2075 N N . ASP B 1 131 ? 14.07 -23.375 -66.438 1 35.56 131 ASP B N 1
ATOM 2076 C CA . ASP B 1 131 ? 13.898 -23.734 -67.812 1 35.56 131 ASP B CA 1
ATOM 2077 C C . ASP B 1 131 ? 15.18 -23.5 -68.625 1 35.56 131 ASP B C 1
ATOM 2079 O O . ASP B 1 131 ? 15.305 -22.484 -69.312 1 35.56 131 ASP B O 1
ATOM 2083 N N . ASP B 1 132 ? 16.328 -23.703 -68.062 1 35.72 132 ASP B N 1
ATOM 2084 C CA . ASP B 1 132 ? 17.391 -23.266 -69 1 35.72 132 ASP B CA 1
ATOM 2085 C C . ASP B 1 132 ? 17.156 -23.75 -70.438 1 35.72 132 ASP B C 1
ATOM 2087 O O . ASP B 1 132 ? 16.703 -24.859 -70.625 1 35.72 132 ASP B O 1
ATOM 2091 N N . ILE B 1 133 ? 17.219 -22.719 -71.312 1 34.72 133 ILE B N 1
ATOM 2092 C CA . ILE B 1 133 ? 17.094 -22.391 -72.75 1 34.72 133 ILE B CA 1
ATOM 2093 C C . ILE B 1 133 ? 17.75 -23.469 -73.562 1 34.72 133 ILE B C 1
ATOM 2095 O O . ILE B 1 133 ? 18.547 -24.266 -73.062 1 34.72 133 ILE B O 1
ATOM 2099 N N . PRO B 1 134 ? 18.188 -22.969 -74.812 1 40.44 134 PRO B N 1
ATOM 2100 C CA . PRO B 1 134 ? 18.219 -23.375 -76.25 1 40.44 134 PRO B CA 1
ATOM 2101 C C . PRO B 1 134 ? 19.312 -24.406 -76.562 1 40.44 134 PRO B C 1
ATOM 2103 O O . PRO B 1 134 ? 19.062 -25.391 -77.25 1 40.44 134 PRO B O 1
ATOM 2106 N N . PHE B 1 135 ? 20.688 -24.094 -76.438 1 28.62 135 PHE B N 1
ATOM 2107 C CA . PHE B 1 135 ? 21.453 -25 -77.312 1 28.62 135 PHE B CA 1
ATOM 2108 C C . PHE B 1 135 ? 21.438 -26.422 -76.75 1 28.62 135 PHE B C 1
ATOM 2110 O O . PHE B 1 135 ? 21.344 -26.625 -75.562 1 28.62 135 PHE B O 1
#

InterPro domains:
  IPR000424 Primosome PriB/single-strand DNA-binding [PF00436] (8-107)
  IPR000424 Primosome PriB/single-strand DNA-binding [PS50935] (5-111)
  IPR000424 Primosome PriB/single-strand DNA-binding [cd04496] (9-110)
  IPR011344 Single-stranded DNA-binding protein [MF_00984] (8-114)
  IPR011344 Single-stranded DNA-binding protein [PIRSF002070] (8-122)
  IPR011344 Single-stranded DNA-binding protein [PTHR10302] (8-102)
  IPR011344 Single-stranded DNA-binding protein [TIGR00621] (7-128)
  IPR012340 Nucleic acid-binding, OB-fold [G3DSA:2.40.50.140] (7-132)
  IPR012340 Nucleic acid-binding, OB-fold [SSF50249] (8-135)

Foldseek 3Di:
DPDDDDFKDKDWFFFQFQWDWDADPVRFIKIWTWTKDKDWDQDPVRDIDMDIDIAIEMERDPVVVVVSNVPPGGGFTKMWMFGKDWDWDQDPVRDIDTDIHTYTDDMDTDDPPPPPPPPPPPPPPPPPPVDDDDD/DPDDDDFKDKDWFFFQFQWDWDADPVRFIKIWTWTKDKDWDQDPVRDIDMDIDIAIEMERDPVVVVVSNVPPGGGFTKMWMFGKDWDWDQDPVRDIDTDIHTYTDDMDTDDPPPPPPPPPPPPPPPPCVVPDDDD

Solvent-accessible surface area (backbone atoms only — not comparable to full-atom values): 15694 Å² total; per-residue (Å²): 131,80,77,77,40,33,57,41,33,38,37,27,25,27,24,76,44,60,66,43,77,45,74,42,96,85,66,48,51,38,31,43,38,45,33,38,25,40,49,78,48,64,44,98,85,63,46,83,42,78,45,80,43,80,40,46,35,36,34,62,50,66,70,56,40,53,50,42,70,74,71,50,47,52,65,39,42,31,38,37,35,29,26,77,43,73,44,78,44,68,43,100,83,65,47,79,39,69,42,71,32,30,45,42,76,44,73,45,77,54,72,77,70,68,70,69,67,78,74,75,79,73,83,77,76,77,68,80,69,82,79,77,83,81,127,131,80,79,76,39,33,58,40,33,39,36,27,26,27,25,76,41,60,66,42,76,45,74,42,96,87,65,48,53,37,31,43,38,45,34,36,26,41,49,78,49,65,45,98,86,63,45,82,41,75,45,80,45,80,40,46,34,35,32,64,51,67,70,56,40,55,50,42,69,73,72,51,47,51,67,40,43,33,38,38,34,30,24,78,42,73,44,78,45,68,43,98,82,66,46,78,40,69,43,71,32,31,46,42,77,44,73,45,78,53,72,74,68,66,71,67,68,76,74,73,75,73,76,72,76,58,78,74,70,71,69,78,78,84,130

Secondary structure (DSSP, 8-state):
-----EEEEEEEEEESS--EEEE-TTS-EEEEEEEEEEEEEE-TTS-EEEEEEEEEEEE--HHHHHHHHHH--TT-EEEEEEEEEEEEEE-TTS-EEEEEEEEEEEEEE--------------------------/-----EEEEEEEEEESS--EEEE-TTS-EEEEEEEEEEEEEE-TTS-EEEEEEEEEEEE--HHHHHHHHHH--TT-EEEEEEEEEEEEEE-TTS-EEEEEEEEEEEEEE--------------------------

Nearest PDB structures (foldseek):
  3tqy-assembly1_C  TM=9.341E-01  e=2.464E-11  Coxiella burnetii
  8uzt-assembly1_C  TM=9.134E-01  e=3.060E-11  Homo sapiens
  3ulp-assembly1_B  TM=8.974E-01  e=1.637E-10  Plasmodium falciparum
  6rup-assembly1_A-2  TM=8.799E-01  e=1.183E-10  Homo sapiens
  8uzt-assembly1_D  TM=8.870E-01  e=4.108E-10  Homo sapiens

Radius of gyration: 29.14 Å; Cα contacts (8 Å, |Δi|>4): 537; chains: 2; bounding box: 90×80×101 Å

Organism: Asticcacaulis excentricus (strain ATCC 15261 / DSM 4724 / KCTC 12464 / NCIMB 9791 / VKM B-1370 / CB 48) (NCBI:txid573065)